Protein AF-W8CAY6-F1 (afdb_monomer)

pLDDT: mean 93.18, std 10.42, range [32.94, 98.69]

Sequence (242 aa):
MGGLEQIILPLVVNETNINLRVKAVRVLGALTHNNPKAQIKAFEKNVGSHLAQILLSSTNTEELSSALYAFGSLLRKFPLALQRILSTSGTQALIAVLEKECELKVKAKSLTLISDVIVEKKLVLSNYADSDNPLAAAQYAELNLAEWLKSNAFCETVDVLVSSKLYELLDQPDLVEYFITGLESSIEICQSVWSKNPQLRHTLLTIKNRYMYVQDEFRLEIAQQIERLIKDLYNSINHEEL

Radius of gyration: 19.05 Å; Cα contacts (8 Å, |Δi|>4): 269; chains: 1; bounding box: 61×48×50 Å

InterPro domains:
  IPR011989 Armadillo-like helical [G3DSA:1.25.10.10] (1-233)
  IPR016024 Armadillo-type fold [SSF48371] (11-121)
  IPR050693 SIL1/FES1/HPBP1 [PTHR19316] (1-233)

Mean predicted aligned error: 4.55 Å

Solvent-accessible surface area (backbone atoms only — not comparable to full-atom values): 12878 Å² total; per-residue (Å²): 138,61,58,58,72,75,49,36,46,52,30,60,73,69,51,80,54,62,73,59,23,31,51,30,31,41,49,50,13,62,54,14,43,96,26,69,72,44,21,52,53,40,52,79,65,48,42,57,62,54,38,25,48,45,36,60,69,57,80,49,57,69,44,42,46,24,32,51,48,22,48,46,25,45,32,61,98,30,44,70,51,40,44,65,37,38,75,56,60,34,44,52,16,42,47,49,42,56,73,46,92,56,56,68,69,51,29,38,53,38,43,39,48,53,26,50,52,49,49,52,41,52,55,43,60,75,40,47,93,75,44,94,48,60,68,59,41,52,44,42,70,69,48,60,55,68,57,50,39,58,78,56,46,39,53,61,52,52,44,54,47,55,40,72,34,49,70,68,37,69,78,32,62,76,55,40,47,42,49,52,52,27,47,60,61,40,36,94,74,28,35,88,58,57,52,71,37,66,56,41,53,50,37,51,50,49,52,24,58,62,24,62,78,45,102,40,70,69,43,35,50,48,21,54,50,48,53,50,48,50,46,67,42,59,63,66,66,80,75,81,78,129

Nearest PDB structures (foldseek):
  1xqr-assembly1_A  TM=6.849E-01  e=4.267E-03  Homo sapiens
  3l6y-assembly1_A  TM=4.399E-01  e=1.007E-02  Homo sapiens
  3l6y-assembly2_C  TM=4.387E-01  e=1.614E-02  Homo sapiens
  3l6x-assembly1_A  TM=4.575E-01  e=4.329E-02  Homo sapiens
  7n6g-assembly1_1E  TM=4.647E-01  e=1.265E-01  Chlamydomonas reinhardtii

Secondary structure (DSSP, 8-state):
--HIIIIIHHHHHT---HHHHHHHHHHHHHHHTT-HHHHHHHHHTTHHHHHHHHHHH---HHHHHHHHHHHHHHHTT-HHHHHHHIIIIIHHHHHHHHHSSS-HHHHHHHHHHHHHHHHHHHHHHHTGGG-S-HHHHHHHHT--HHHHHHHTTHHHHHHHHHHH-HHHHHT-HHHHHHHHHHHHHHHHHHHHHHTT-HHHHHHHHHHHHHHHTSS-HHHHHHHHHHHHHHHHHHSGGGGS--

Structure (mmCIF, N/CA/C/O backbone):
data_AF-W8CAY6-F1
#
_entry.id   AF-W8CAY6-F1
#
loop_
_atom_site.group_PDB
_atom_site.id
_atom_site.type_symbol
_atom_site.label_atom_id
_atom_site.label_alt_id
_atom_site.label_comp_id
_atom_site.label_asym_id
_atom_site.label_entity_id
_atom_site.label_seq_id
_atom_site.pdbx_PDB_ins_code
_atom_site.Cartn_x
_atom_site.Cartn_y
_atom_site.Cartn_z
_atom_site.occupancy
_atom_site.B_iso_or_equiv
_atom_site.auth_seq_id
_atom_site.auth_comp_id
_atom_site.auth_asym_id
_atom_site.auth_atom_id
_atom_site.pdbx_PDB_model_num
ATOM 1 N N . MET A 1 1 ? -29.221 -0.029 16.030 1.00 51.53 1 MET A N 1
ATOM 2 C CA . MET A 1 1 ? -29.102 -1.372 15.416 1.00 51.53 1 MET A CA 1
ATOM 3 C C . MET A 1 1 ? -27.641 -1.800 15.499 1.00 51.53 1 MET A C 1
ATOM 5 O O . MET A 1 1 ? -26.799 -1.003 15.116 1.00 51.53 1 MET A O 1
ATOM 9 N N . GLY A 1 2 ? -27.347 -2.983 16.055 1.00 75.06 2 GLY A N 1
ATOM 10 C CA . GLY A 1 2 ? -25.989 -3.462 16.386 1.00 75.06 2 GLY A CA 1
ATOM 11 C C . GLY A 1 2 ? -25.429 -4.505 15.414 1.00 75.06 2 GLY A C 1
ATOM 12 O O . GLY A 1 2 ? -24.790 -5.459 15.843 1.00 75.06 2 GLY A O 1
ATOM 13 N N . GLY A 1 3 ? -25.726 -4.385 14.115 1.00 83.06 3 GLY A N 1
ATOM 14 C CA . GLY A 1 3 ? -25.333 -5.386 13.110 1.00 83.06 3 GLY A CA 1
ATOM 15 C C . GLY A 1 3 ? -23.815 -5.529 12.942 1.00 83.06 3 GLY A C 1
ATOM 16 O O . GLY A 1 3 ? -23.331 -6.632 12.689 1.00 83.06 3 GLY A O 1
ATOM 17 N N . LEU A 1 4 ? -23.057 -4.445 13.149 1.00 84.56 4 LEU A N 1
ATOM 18 C CA . LEU A 1 4 ? -21.595 -4.497 13.180 1.00 84.56 4 LEU A CA 1
ATOM 19 C C . LEU A 1 4 ? -21.124 -5.429 14.302 1.00 84.56 4 LEU A C 1
ATOM 21 O O . LEU A 1 4 ? -20.373 -6.363 14.049 1.00 84.56 4 LEU A O 1
ATOM 25 N N . GLU A 1 5 ? -21.601 -5.213 15.526 1.00 86.12 5 GLU A N 1
ATOM 26 C CA . GLU A 1 5 ? -21.156 -5.959 16.701 1.00 86.12 5 GLU A CA 1
ATOM 27 C C . GLU A 1 5 ? -21.702 -7.382 16.770 1.00 86.12 5 GLU A C 1
ATOM 29 O O . GLU A 1 5 ? -20.998 -8.283 17.212 1.00 86.12 5 GLU A O 1
ATOM 34 N N . GLN A 1 6 ? -22.953 -7.586 16.365 1.00 88.06 6 GLN A N 1
ATOM 35 C CA . GLN A 1 6 ? -23.648 -8.860 16.546 1.00 88.06 6 GLN A CA 1
ATOM 36 C C . GLN A 1 6 ? -23.414 -9.840 15.395 1.00 88.06 6 GLN A C 1
ATOM 38 O O . GLN A 1 6 ? -23.577 -11.039 15.591 1.00 88.06 6 GLN A O 1
ATOM 43 N N . ILE A 1 7 ? -23.058 -9.346 14.203 1.00 89.38 7 ILE A N 1
ATOM 44 C CA . ILE A 1 7 ? -22.957 -10.175 12.994 1.00 89.38 7 ILE A CA 1
ATOM 45 C C . ILE A 1 7 ? -21.578 -10.032 12.357 1.00 89.38 7 ILE A C 1
ATOM 47 O O . ILE A 1 7 ? -20.865 -11.019 12.207 1.00 89.38 7 ILE A O 1
ATOM 51 N N . ILE A 1 8 ? -21.175 -8.811 11.998 1.00 92.31 8 ILE A N 1
ATOM 52 C CA . ILE A 1 8 ? -19.964 -8.611 11.192 1.00 92.31 8 ILE A CA 1
ATOM 53 C C . ILE A 1 8 ? -18.694 -8.927 11.985 1.00 92.31 8 ILE A C 1
ATOM 55 O O . ILE A 1 8 ? -17.857 -9.678 11.495 1.00 92.31 8 ILE A O 1
ATOM 59 N N . LEU A 1 9 ? -18.544 -8.408 13.208 1.00 90.75 9 LEU A N 1
ATOM 60 C CA . LEU A 1 9 ? -17.338 -8.644 14.011 1.00 90.75 9 LEU A CA 1
ATOM 61 C C . LEU A 1 9 ? -17.104 -10.131 14.318 1.00 90.75 9 LEU A C 1
ATOM 63 O O . LEU A 1 9 ? -15.999 -10.596 14.042 1.00 90.75 9 LEU A O 1
ATOM 67 N N . PRO A 1 10 ? -18.089 -10.915 14.805 1.00 93.31 10 PRO A N 1
ATOM 68 C CA . PRO A 1 10 ? -17.892 -12.349 15.002 1.00 93.31 10 PRO A CA 1
ATOM 69 C C . PRO A 1 10 ? -17.420 -13.068 13.733 1.00 93.31 10 PRO A C 1
ATOM 71 O O . PRO A 1 10 ? -16.527 -13.906 13.813 1.00 93.31 10 PRO A O 1
ATOM 74 N N . LEU A 1 11 ? -17.961 -12.698 12.566 1.00 94.06 11 LEU A N 1
ATOM 75 C CA . LEU A 1 11 ? -17.570 -13.292 11.287 1.00 94.06 11 LEU A CA 1
ATOM 76 C C . LEU A 1 11 ? -16.167 -12.874 10.828 1.00 94.06 11 LEU A C 1
ATOM 78 O O . LEU A 1 11 ? -15.480 -13.652 10.180 1.00 94.06 11 LEU A O 1
ATOM 82 N N . VAL A 1 12 ? -15.722 -11.659 11.147 1.00 92.06 12 VAL A N 1
ATOM 83 C CA . VAL A 1 12 ? -14.364 -11.198 10.816 1.00 92.06 12 VAL A CA 1
ATOM 84 C C . VAL A 1 12 ? -13.322 -11.864 11.717 1.00 92.06 12 VAL A C 1
ATOM 86 O O . VAL A 1 12 ? -12.233 -12.183 11.247 1.00 92.06 12 VAL A O 1
ATOM 89 N N . VAL A 1 13 ? -13.646 -12.075 12.996 1.00 90.50 13 VAL A N 1
ATOM 90 C CA . VAL A 1 13 ? -12.675 -12.507 14.014 1.00 90.50 13 VAL A CA 1
ATOM 91 C C . VAL A 1 13 ? -12.620 -14.026 14.182 1.00 90.50 13 VAL A C 1
ATOM 93 O O . VAL A 1 13 ? -11.532 -14.581 14.296 1.00 90.50 13 VAL A O 1
ATOM 96 N N . ASN A 1 14 ? -13.773 -14.699 14.202 1.00 89.75 14 ASN A N 1
ATOM 97 C CA . ASN A 1 14 ? -13.871 -16.092 14.656 1.00 89.75 14 ASN A CA 1
ATOM 98 C C . ASN A 1 14 ? -14.282 -17.082 13.558 1.00 89.75 14 ASN A C 1
ATOM 100 O O . ASN A 1 14 ? -14.227 -18.290 13.782 1.00 89.75 14 ASN A O 1
ATOM 104 N N . GLU A 1 15 ? -14.731 -16.609 12.392 1.00 92.12 15 GLU A N 1
ATOM 105 C CA . GLU A 1 15 ? -15.180 -17.506 11.326 1.00 92.12 15 GLU A CA 1
ATOM 106 C C . GLU A 1 15 ? -14.000 -18.268 10.718 1.00 92.12 15 GLU A C 1
ATOM 108 O O . GLU A 1 15 ? -12.974 -17.683 10.372 1.00 92.12 15 GLU A O 1
ATOM 113 N N . THR A 1 16 ? -14.164 -19.576 10.531 1.00 90.19 16 THR A N 1
ATOM 114 C CA . THR A 1 16 ? -13.155 -20.455 9.919 1.00 90.19 16 THR A CA 1
ATOM 115 C C . THR A 1 16 ? -13.390 -20.633 8.419 1.00 90.19 16 THR A C 1
ATOM 117 O O . THR A 1 16 ? -12.441 -20.841 7.663 1.00 90.19 16 THR A O 1
ATOM 120 N N . ASN A 1 17 ? -14.634 -20.473 7.959 1.00 94.62 17 ASN A N 1
ATOM 121 C CA . ASN A 1 17 ? -14.993 -20.489 6.550 1.00 94.62 17 ASN A CA 1
ATOM 122 C C . ASN A 1 17 ? -14.501 -19.215 5.843 1.00 94.62 17 ASN A C 1
ATOM 124 O O . ASN A 1 17 ? -15.103 -18.144 5.953 1.00 94.62 17 ASN A O 1
ATOM 128 N N . ILE A 1 18 ? -13.433 -19.357 5.052 1.00 94.31 18 ILE A N 1
ATOM 129 C CA . ILE A 1 18 ? -12.800 -18.255 4.310 1.00 94.31 18 ILE A CA 1
ATOM 130 C C . ILE A 1 18 ? -13.815 -17.509 3.437 1.00 94.31 18 ILE A C 1
ATOM 132 O O . ILE A 1 18 ? -13.847 -16.284 3.459 1.00 94.31 18 ILE A O 1
ATOM 136 N N . ASN A 1 19 ? -14.695 -18.210 2.717 1.00 95.56 19 ASN A N 1
ATOM 137 C CA . ASN A 1 19 ? -15.668 -17.565 1.828 1.00 95.56 19 ASN A CA 1
ATOM 138 C C . ASN A 1 19 ? -16.659 -16.680 2.595 1.00 95.56 19 ASN A C 1
ATOM 140 O O . ASN A 1 19 ? -17.057 -15.619 2.107 1.00 95.56 19 ASN A O 1
ATOM 144 N N . LEU A 1 20 ? -17.073 -17.105 3.790 1.00 95.50 20 LEU A N 1
ATOM 145 C CA . LEU A 1 20 ? -17.961 -16.312 4.633 1.00 95.50 20 LEU A CA 1
ATOM 146 C C . LEU A 1 20 ? -17.219 -15.125 5.260 1.00 95.50 20 LEU A C 1
ATOM 148 O O . LEU A 1 20 ? -17.731 -14.004 5.221 1.00 95.50 20 LEU A O 1
ATOM 152 N N . ARG A 1 21 ? -15.988 -15.341 5.740 1.00 96.38 21 ARG A N 1
ATOM 153 C CA . ARG A 1 21 ? -15.127 -14.280 6.276 1.00 96.38 21 ARG A CA 1
ATOM 154 C C . ARG A 1 21 ? -14.820 -13.213 5.222 1.00 96.38 21 ARG A C 1
ATOM 156 O O . ARG A 1 21 ? -14.992 -12.030 5.494 1.00 96.38 21 ARG A O 1
ATOM 163 N N . VAL A 1 22 ? -14.507 -13.610 3.986 1.00 97.75 22 VAL A N 1
ATOM 164 C CA . VAL A 1 22 ? -14.328 -12.712 2.828 1.00 97.75 22 VAL A CA 1
ATOM 165 C C . VAL A 1 22 ? -15.552 -11.821 2.626 1.00 97.75 22 VAL A C 1
ATOM 167 O O . VAL A 1 22 ? -15.419 -10.602 2.511 1.00 97.75 22 VAL A O 1
ATOM 170 N N . LYS A 1 23 ? -16.761 -12.397 2.617 1.00 97.25 23 LYS A N 1
ATOM 171 C CA . LYS A 1 23 ? -18.004 -11.622 2.467 1.00 97.25 23 LYS A CA 1
ATOM 172 C C . LYS A 1 23 ? -18.207 -10.654 3.633 1.00 97.25 23 LYS A C 1
ATOM 174 O O . LYS A 1 23 ? -18.531 -9.494 3.394 1.00 97.25 23 LYS A O 1
ATOM 179 N N . ALA A 1 24 ? -17.975 -11.097 4.868 1.00 97.00 24 ALA A N 1
ATOM 180 C CA . ALA A 1 24 ? -18.092 -10.249 6.052 1.00 97.00 24 ALA A CA 1
ATOM 181 C C . ALA A 1 24 ? -17.100 -9.075 6.023 1.00 97.00 24 ALA A C 1
ATOM 183 O O . ALA A 1 24 ? -17.488 -7.937 6.277 1.00 97.00 24 ALA A O 1
ATOM 184 N N . VAL A 1 25 ? -15.848 -9.325 5.633 1.00 97.75 25 VAL A N 1
ATOM 185 C CA . VAL A 1 25 ? -14.811 -8.296 5.480 1.00 97.75 25 VAL A CA 1
ATOM 186 C C . VAL A 1 25 ? -15.162 -7.313 4.355 1.00 97.75 25 VAL A C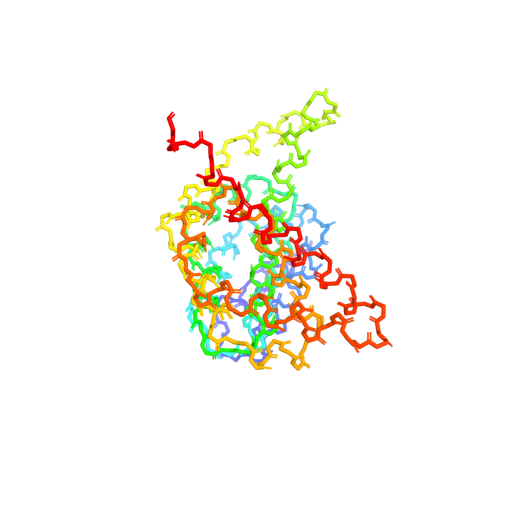 1
ATOM 188 O O . VAL A 1 25 ? -14.998 -6.107 4.529 1.00 97.75 25 VAL A O 1
ATOM 191 N N . ARG A 1 26 ? -15.718 -7.775 3.224 1.00 97.50 26 ARG A N 1
ATOM 192 C CA . ARG A 1 26 ? -16.210 -6.874 2.161 1.00 97.50 26 ARG A CA 1
ATOM 193 C C . ARG A 1 26 ? -17.338 -5.972 2.659 1.00 97.50 26 ARG A C 1
ATOM 195 O O . ARG A 1 26 ? -17.310 -4.772 2.399 1.00 97.50 26 ARG A O 1
ATOM 202 N N . VAL A 1 27 ? -18.299 -6.531 3.397 1.00 97.25 27 VAL A N 1
ATOM 203 C CA . VAL A 1 27 ? -19.386 -5.752 4.008 1.00 97.25 27 VAL A CA 1
ATOM 204 C C . VAL A 1 27 ? -18.827 -4.746 5.012 1.00 97.25 27 VAL A C 1
ATOM 206 O O . VAL A 1 27 ? -19.238 -3.592 4.991 1.00 97.25 27 VAL A O 1
ATOM 209 N N . LEU A 1 28 ? -17.853 -5.134 5.839 1.00 97.44 28 LEU A N 1
ATOM 210 C CA . LEU A 1 28 ? -17.170 -4.224 6.759 1.00 97.44 28 LEU A CA 1
ATOM 211 C C . LEU A 1 28 ? -16.526 -3.044 6.022 1.00 97.44 28 LEU A C 1
ATOM 213 O O . LEU A 1 28 ? -16.721 -1.905 6.435 1.00 97.44 28 LEU A O 1
ATOM 217 N N . GLY A 1 29 ? -15.813 -3.302 4.922 1.00 97.31 29 GLY A N 1
ATOM 218 C CA . GLY A 1 29 ? -15.225 -2.244 4.101 1.00 97.31 29 GLY A CA 1
ATOM 219 C C . GLY A 1 29 ? -16.272 -1.310 3.502 1.00 97.31 29 GLY A C 1
ATOM 220 O O . GLY A 1 29 ? -16.134 -0.097 3.604 1.00 97.31 29 GLY A O 1
ATOM 221 N N . ALA A 1 30 ? -17.367 -1.854 2.967 1.00 96.81 30 ALA A N 1
ATOM 222 C CA . ALA A 1 30 ? -18.463 -1.045 2.437 1.00 96.81 30 ALA A CA 1
ATOM 223 C C . ALA A 1 30 ? -19.147 -0.200 3.526 1.00 96.81 30 ALA A C 1
ATOM 225 O O . ALA A 1 30 ? -19.527 0.940 3.276 1.00 96.81 30 ALA A O 1
ATOM 226 N N . LEU A 1 31 ? -19.281 -0.740 4.742 1.00 95.50 31 LEU A N 1
ATOM 227 C CA . LEU A 1 31 ? -19.856 -0.029 5.882 1.00 95.50 31 LEU A CA 1
ATOM 228 C C . LEU A 1 31 ? -18.990 1.152 6.327 1.00 95.50 31 LEU A C 1
ATOM 230 O O . LEU A 1 31 ? -19.550 2.181 6.700 1.00 95.50 31 LEU A O 1
ATOM 234 N N . THR A 1 32 ? -17.660 1.005 6.324 1.00 96.44 32 THR A N 1
ATOM 235 C CA . THR A 1 32 ? -16.719 2.052 6.760 1.00 96.44 32 THR A CA 1
ATOM 236 C C . THR A 1 32 ? -16.368 3.044 5.652 1.00 96.44 32 THR A C 1
ATOM 238 O O . THR A 1 32 ? -15.975 4.171 5.946 1.00 96.44 32 THR A O 1
ATOM 241 N N . HIS A 1 33 ? -16.550 2.678 4.384 1.00 95.75 33 HIS A N 1
ATOM 242 C CA . HIS A 1 33 ? -16.205 3.528 3.251 1.00 95.75 33 HIS A CA 1
ATOM 243 C C . HIS A 1 33 ? -16.990 4.849 3.254 1.00 95.75 33 HIS A C 1
ATOM 245 O O . HIS A 1 33 ? -18.216 4.859 3.164 1.00 95.75 33 HIS A O 1
ATOM 251 N N . ASN A 1 34 ? -16.273 5.976 3.345 1.00 91.06 34 ASN A N 1
ATOM 252 C CA . ASN A 1 34 ? -16.846 7.328 3.429 1.00 91.06 34 ASN A CA 1
ATOM 253 C C . ASN A 1 34 ? -17.924 7.482 4.524 1.00 91.06 34 ASN A C 1
ATOM 255 O O . ASN A 1 34 ? -18.831 8.305 4.401 1.00 91.06 34 ASN A O 1
ATOM 259 N N . ASN A 1 35 ? -17.824 6.705 5.609 1.00 94.81 35 ASN A N 1
ATOM 260 C CA . ASN A 1 35 ? -18.777 6.725 6.713 1.00 94.81 35 ASN A CA 1
ATOM 261 C C . ASN A 1 35 ? -18.054 6.881 8.062 1.00 94.81 35 ASN A C 1
ATOM 263 O O . ASN A 1 35 ? -17.781 5.882 8.737 1.00 94.81 35 ASN A O 1
ATOM 267 N N . PRO A 1 36 ? -17.800 8.129 8.508 1.00 94.38 36 PRO A N 1
ATOM 268 C CA . PRO A 1 36 ? -17.060 8.400 9.742 1.00 94.38 36 PRO A CA 1
ATOM 269 C C . PRO A 1 36 ? -17.653 7.732 10.985 1.00 94.38 36 PRO A C 1
ATOM 271 O O . PRO A 1 36 ? -16.917 7.254 11.844 1.00 94.38 36 PRO A O 1
ATOM 274 N N . LYS A 1 37 ? -18.986 7.622 11.082 1.00 94.62 37 LYS A N 1
ATOM 275 C CA . LYS A 1 37 ? -19.640 6.970 12.231 1.00 94.62 37 LYS A CA 1
ATOM 276 C C . LYS A 1 37 ? -19.308 5.479 12.292 1.00 94.62 37 LYS A C 1
ATOM 278 O O . LYS A 1 37 ? -19.022 4.958 13.369 1.00 94.62 37 LYS A O 1
ATOM 283 N N . ALA A 1 38 ? -19.333 4.798 11.148 1.00 94.94 38 ALA A N 1
ATOM 284 C CA . ALA A 1 38 ? -18.967 3.388 11.068 1.00 94.94 38 ALA A CA 1
ATOM 285 C C . ALA A 1 38 ? -17.456 3.176 11.242 1.00 94.94 38 ALA A C 1
ATOM 287 O O . ALA A 1 38 ? -17.069 2.233 11.930 1.00 94.94 38 ALA A O 1
ATOM 288 N N . GLN A 1 39 ? -16.613 4.060 10.692 1.00 96.62 39 GLN A N 1
ATOM 289 C CA . GLN A 1 39 ? -15.160 4.031 10.904 1.00 96.62 39 GLN A CA 1
ATOM 290 C C . GLN A 1 39 ? -14.815 4.137 12.392 1.00 96.62 39 GLN A C 1
ATOM 292 O O . GLN A 1 39 ? -14.102 3.281 12.910 1.00 96.62 39 GLN A O 1
ATOM 297 N N . ILE A 1 40 ? -15.372 5.131 13.098 1.00 96.31 40 ILE A N 1
ATOM 298 C CA . ILE A 1 40 ? -15.172 5.311 14.545 1.00 96.31 40 ILE A CA 1
ATOM 299 C C . ILE A 1 40 ? -15.602 4.049 15.291 1.00 96.31 40 ILE A C 1
ATOM 301 O O . ILE A 1 40 ? -14.852 3.541 16.122 1.00 96.31 40 ILE A O 1
ATOM 305 N N . LYS A 1 41 ? -16.767 3.481 14.956 1.00 95.50 41 LYS A N 1
ATOM 306 C CA . LYS A 1 41 ? -17.256 2.288 15.649 1.00 95.50 41 LYS A CA 1
ATOM 307 C C . LYS A 1 41 ? -16.386 1.056 15.411 1.00 95.50 41 LYS A C 1
ATOM 309 O O . LYS A 1 41 ? -16.104 0.316 16.348 1.00 95.50 41 LYS A O 1
ATOM 314 N N . ALA A 1 42 ? -15.946 0.834 14.176 1.00 96.06 42 ALA A N 1
ATOM 315 C CA . ALA A 1 42 ? -15.028 -0.248 13.837 1.00 96.06 42 ALA A CA 1
ATOM 316 C C . ALA A 1 42 ? -13.666 -0.065 14.531 1.00 96.06 42 ALA A C 1
ATOM 318 O O . ALA A 1 42 ? -13.102 -1.021 15.067 1.00 96.06 42 ALA A O 1
ATOM 319 N N . PHE A 1 43 ? -13.170 1.171 14.586 1.00 96.69 43 PHE A N 1
ATOM 320 C CA . PHE A 1 43 ? -11.942 1.529 15.286 1.00 96.69 43 PHE A CA 1
ATOM 321 C C . PHE A 1 43 ? -12.026 1.249 16.795 1.00 96.69 43 PHE A C 1
ATOM 323 O O . PHE A 1 43 ? -11.167 0.551 17.326 1.00 96.69 43 PHE A O 1
ATOM 330 N N . GLU A 1 44 ? -13.097 1.683 17.470 1.00 95.69 44 GLU A N 1
ATOM 331 C CA . GLU A 1 44 ? -13.359 1.397 18.895 1.00 95.69 44 GLU A CA 1
ATOM 332 C C . GLU A 1 44 ? -13.408 -0.105 19.216 1.00 95.69 44 GLU A C 1
ATOM 334 O O . GLU A 1 44 ? -13.206 -0.516 20.358 1.00 95.69 44 GLU A O 1
ATOM 339 N N . LYS A 1 45 ? -13.711 -0.934 18.214 1.00 95.06 45 LYS A N 1
ATOM 340 C CA . LYS A 1 45 ? -13.800 -2.392 18.329 1.00 95.06 45 LYS A CA 1
ATOM 341 C C . LYS A 1 45 ? -12.527 -3.113 17.884 1.00 95.06 45 LYS A C 1
ATOM 343 O O . LYS A 1 45 ? -12.555 -4.327 17.707 1.00 95.06 45 LYS A O 1
ATOM 348 N N . ASN A 1 46 ? -11.416 -2.393 17.721 1.00 94.56 46 ASN A N 1
ATOM 349 C CA . ASN A 1 46 ? -10.120 -2.933 17.304 1.00 94.56 46 ASN A CA 1
ATOM 350 C C . ASN A 1 46 ? -10.164 -3.685 15.962 1.00 94.56 46 ASN A C 1
ATOM 352 O O . ASN A 1 46 ? -9.378 -4.603 15.733 1.00 94.56 46 ASN A O 1
ATOM 356 N N . VAL A 1 47 ? -11.061 -3.309 15.044 1.00 95.94 47 VAL A N 1
ATOM 357 C CA . VAL A 1 47 ? -11.141 -3.936 13.710 1.00 95.94 47 VAL A CA 1
ATOM 358 C C . VAL A 1 47 ? -9.815 -3.834 12.959 1.00 95.94 47 VAL A C 1
ATOM 360 O O . VAL A 1 47 ? -9.424 -4.789 12.293 1.00 95.94 47 VAL A O 1
ATOM 363 N N . GLY A 1 48 ? -9.099 -2.714 13.107 1.00 96.81 48 GLY A N 1
ATOM 364 C CA . GLY A 1 48 ? -7.795 -2.503 12.475 1.00 96.81 48 GLY A CA 1
ATOM 365 C C . GLY A 1 48 ? -6.803 -3.628 12.772 1.00 96.81 48 GLY A C 1
ATOM 366 O O . GLY A 1 48 ? -6.230 -4.190 11.846 1.00 96.81 48 GLY A O 1
ATOM 367 N N . SER A 1 49 ? -6.664 -4.030 14.038 1.00 96.44 49 SER A N 1
ATOM 368 C CA . SER A 1 49 ? -5.751 -5.111 14.433 1.00 96.44 49 SER A CA 1
ATOM 369 C C . SER A 1 49 ? -6.145 -6.463 13.830 1.00 96.44 49 SER A C 1
ATOM 371 O O . SER A 1 49 ? -5.278 -7.221 13.405 1.00 96.44 49 SER A O 1
ATOM 373 N N . HIS A 1 50 ? -7.445 -6.758 13.738 1.00 96.38 50 HIS A N 1
ATOM 374 C CA . HIS A 1 50 ? -7.930 -8.002 13.132 1.00 96.38 50 HIS A CA 1
ATOM 375 C C . HIS A 1 50 ? -7.682 -8.033 11.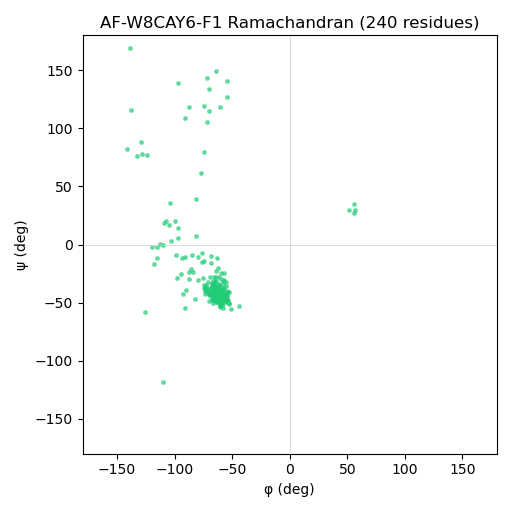621 1.00 96.38 50 HIS A C 1
ATOM 377 O O . HIS A 1 50 ? -7.226 -9.041 11.090 1.00 96.38 50 HIS A O 1
ATOM 383 N N . LEU A 1 51 ? -7.923 -6.918 10.929 1.00 98.06 51 LEU A N 1
ATOM 384 C CA . LEU A 1 51 ? -7.609 -6.794 9.507 1.00 98.06 51 LEU A CA 1
ATOM 385 C C . LEU A 1 51 ? -6.099 -6.911 9.259 1.00 98.06 51 LEU A C 1
ATOM 387 O O . LEU A 1 51 ? -5.701 -7.644 8.360 1.00 98.06 51 LEU A O 1
ATOM 391 N N . ALA A 1 52 ? -5.262 -6.273 10.083 1.00 98.19 52 ALA A N 1
ATOM 392 C CA . ALA A 1 52 ? -3.809 -6.424 10.014 1.00 98.19 52 ALA A CA 1
ATOM 393 C C . ALA A 1 52 ? -3.384 -7.891 10.204 1.00 98.19 52 ALA A C 1
ATOM 395 O O . ALA A 1 52 ? -2.558 -8.394 9.449 1.00 98.19 52 ALA A O 1
ATOM 396 N N . GLN A 1 53 ? -4.005 -8.617 11.139 1.00 97.38 53 GLN A N 1
ATOM 397 C CA . GLN A 1 53 ? -3.745 -10.043 11.337 1.00 97.38 53 GLN A CA 1
ATOM 398 C C . GLN A 1 53 ? -4.149 -10.892 10.122 1.00 97.38 53 GLN A C 1
ATOM 400 O O . GLN A 1 53 ? -3.424 -11.820 9.759 1.00 97.38 53 GLN A O 1
ATOM 405 N N . ILE A 1 54 ? -5.269 -10.578 9.462 1.00 97.25 54 ILE A N 1
ATOM 406 C CA . ILE A 1 54 ? -5.671 -11.251 8.217 1.00 97.25 54 ILE A CA 1
ATOM 407 C C . ILE A 1 54 ? -4.635 -10.984 7.122 1.00 97.25 54 ILE A C 1
ATOM 409 O O . ILE A 1 54 ? -4.186 -11.927 6.473 1.00 97.25 54 ILE A O 1
ATOM 413 N N . LEU A 1 55 ? -4.212 -9.727 6.951 1.00 98.38 55 LEU A N 1
ATOM 414 C CA . LEU A 1 55 ? -3.186 -9.354 5.977 1.00 98.38 55 LEU A CA 1
ATOM 415 C C . LEU A 1 55 ? -1.860 -10.071 6.247 1.00 98.38 55 LEU A C 1
ATOM 417 O O . LEU A 1 55 ? -1.240 -10.546 5.307 1.00 98.38 55 LEU A O 1
ATOM 421 N N . LEU A 1 56 ? -1.455 -10.228 7.509 1.00 97.88 56 LEU A N 1
ATOM 422 C CA . LEU A 1 56 ? -0.228 -10.938 7.879 1.00 97.88 56 LEU A CA 1
ATOM 423 C C . LEU A 1 56 ? -0.327 -12.453 7.657 1.00 97.88 56 LEU A C 1
ATOM 425 O O . LEU A 1 56 ? 0.612 -13.064 7.149 1.00 97.88 56 LEU A O 1
ATOM 429 N N . SER A 1 57 ? -1.454 -13.076 8.004 1.00 96.38 57 SER A N 1
ATOM 430 C CA . SER A 1 57 ? -1.564 -14.543 8.071 1.00 96.38 57 SER A CA 1
ATOM 431 C C . SER A 1 57 ? -2.178 -15.207 6.836 1.00 96.38 57 SER A C 1
ATOM 433 O O . SER A 1 57 ? -1.830 -16.347 6.532 1.00 96.38 57 SER A O 1
ATOM 435 N N . SER A 1 58 ? -3.055 -14.523 6.097 1.00 96.12 58 SER A N 1
ATOM 436 C CA . SER 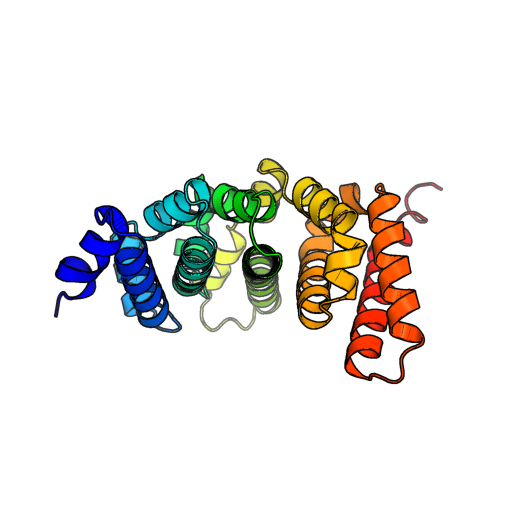A 1 58 ? -3.749 -15.130 4.959 1.00 96.12 58 SER A CA 1
ATOM 437 C C . SER A 1 58 ? -2.813 -15.347 3.769 1.00 96.12 58 SER A C 1
ATOM 439 O O . SER A 1 58 ? -1.933 -14.532 3.475 1.00 96.12 58 SER A O 1
ATOM 441 N N . THR A 1 59 ? -3.028 -16.457 3.070 1.00 95.12 59 THR A N 1
ATOM 442 C CA . THR A 1 59 ? -2.450 -16.778 1.756 1.00 95.12 59 THR A CA 1
ATOM 443 C C . THR A 1 59 ? -3.510 -16.747 0.651 1.00 95.12 59 THR A C 1
ATOM 445 O O . THR A 1 59 ? -3.199 -16.977 -0.513 1.00 95.12 59 THR A O 1
ATOM 448 N N . ASN A 1 60 ? -4.773 -16.464 0.989 1.00 96.31 60 ASN A N 1
ATOM 449 C CA . ASN A 1 60 ? -5.868 -16.430 0.031 1.00 96.31 60 ASN A CA 1
ATOM 450 C C . ASN A 1 60 ? -5.981 -15.035 -0.608 1.00 96.31 60 ASN A C 1
ATOM 452 O O . ASN A 1 60 ? -6.259 -14.047 0.072 1.00 96.31 60 ASN A O 1
ATOM 456 N N . THR A 1 61 ? -5.814 -14.956 -1.929 1.00 96.19 61 THR A N 1
ATOM 457 C CA . THR A 1 61 ? -5.839 -13.693 -2.686 1.00 96.19 61 THR A CA 1
ATOM 458 C C . THR A 1 61 ? -7.132 -12.893 -2.494 1.00 96.19 61 THR A C 1
ATOM 460 O O . THR A 1 61 ? -7.087 -11.673 -2.317 1.00 96.19 61 THR A O 1
ATOM 463 N N . GLU A 1 62 ? -8.297 -13.548 -2.497 1.00 97.00 62 GLU A N 1
ATOM 464 C CA . GLU A 1 62 ? -9.580 -12.855 -2.326 1.00 97.00 62 GLU A CA 1
ATOM 465 C C . GLU A 1 62 ? -9.737 -12.261 -0.928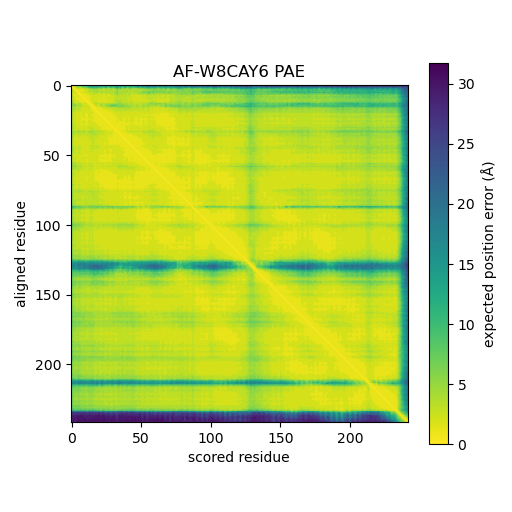 1.00 97.00 62 GLU A C 1
ATOM 467 O O . GLU A 1 62 ? -10.293 -11.167 -0.768 1.00 97.00 62 GLU A O 1
ATOM 472 N N . GLU A 1 63 ? -9.250 -12.976 0.079 1.00 97.56 63 GLU A N 1
ATOM 473 C CA . GLU A 1 63 ? -9.238 -12.526 1.459 1.00 97.56 63 GLU A CA 1
ATOM 474 C C . GLU A 1 63 ? -8.299 -11.342 1.656 1.00 97.56 63 GLU A C 1
ATOM 476 O O . GLU A 1 63 ? -8.740 -10.322 2.186 1.00 97.56 63 GLU A O 1
ATOM 481 N N . LEU A 1 64 ? -7.065 -11.420 1.150 1.00 98.50 64 LEU A N 1
ATOM 482 C CA . LEU A 1 64 ? -6.117 -10.304 1.168 1.00 98.50 64 LEU A CA 1
ATOM 483 C C . LEU A 1 64 ? -6.707 -9.070 0.480 1.00 98.50 64 LEU A C 1
ATOM 485 O O . LEU A 1 64 ? -6.731 -7.983 1.053 1.00 98.50 64 LEU A O 1
ATOM 489 N N . SER A 1 65 ? -7.270 -9.241 -0.719 1.00 98.25 65 SER A N 1
ATOM 490 C CA . SER A 1 65 ? -7.912 -8.152 -1.459 1.00 98.25 65 SER A CA 1
ATOM 491 C C . SER A 1 65 ? -9.074 -7.521 -0.681 1.00 98.25 65 SER A C 1
ATOM 493 O O . SER A 1 65 ? -9.266 -6.305 -0.732 1.00 98.25 65 SER A O 1
ATOM 495 N N . SER A 1 66 ? -9.882 -8.332 0.003 1.00 98.38 66 SER A N 1
ATOM 496 C CA . SER A 1 66 ? -11.034 -7.843 0.770 1.00 98.38 66 SER A CA 1
ATOM 497 C C . SER A 1 66 ? -10.589 -7.145 2.054 1.00 98.38 66 SER A C 1
ATOM 499 O O . SER A 1 66 ? -11.126 -6.091 2.393 1.00 98.38 66 SER A O 1
ATOM 501 N N . ALA A 1 67 ? -9.577 -7.690 2.730 1.00 98.44 67 ALA A N 1
ATOM 502 C CA . ALA A 1 67 ? -8.981 -7.101 3.918 1.00 98.44 67 ALA A CA 1
ATOM 503 C C . ALA A 1 67 ? -8.323 -5.755 3.603 1.00 98.44 67 ALA A C 1
ATOM 505 O O . ALA A 1 67 ? -8.598 -4.797 4.314 1.00 98.44 67 ALA A O 1
ATOM 506 N N . LEU A 1 68 ? -7.563 -5.635 2.507 1.00 98.62 68 LEU A N 1
ATOM 507 C CA . LEU A 1 68 ? -6.992 -4.357 2.058 1.00 98.62 68 LEU A CA 1
ATOM 508 C C . LEU A 1 68 ? -8.077 -3.309 1.793 1.00 98.62 68 LEU A C 1
ATOM 510 O O . LEU A 1 68 ? -7.947 -2.165 2.223 1.00 98.62 68 LEU A O 1
ATOM 514 N N . TYR A 1 69 ? -9.174 -3.698 1.134 1.00 98.62 69 TYR A N 1
ATOM 515 C CA . TYR A 1 69 ? -10.303 -2.796 0.899 1.00 98.62 69 TYR A CA 1
ATOM 516 C C . TYR A 1 69 ? -10.927 -2.297 2.211 1.00 98.62 69 TYR A C 1
ATOM 518 O O . TYR A 1 69 ? -11.167 -1.096 2.368 1.00 98.62 69 TYR A O 1
ATOM 526 N N . ALA A 1 70 ? -11.166 -3.198 3.167 1.00 98.38 70 ALA A N 1
ATOM 527 C CA . ALA A 1 70 ? -11.711 -2.833 4.470 1.00 98.38 70 ALA A CA 1
ATOM 528 C C . ALA A 1 70 ? -10.733 -1.989 5.299 1.00 98.38 70 ALA A C 1
ATOM 530 O O . ALA A 1 70 ? -11.153 -1.046 5.968 1.00 98.38 70 ALA A O 1
ATOM 531 N N . PHE A 1 71 ? -9.437 -2.294 5.217 1.00 98.38 71 PHE A N 1
ATOM 532 C CA . PHE A 1 71 ? -8.374 -1.583 5.918 1.00 98.38 71 PHE A CA 1
ATOM 533 C C . PHE A 1 71 ? -8.242 -0.153 5.395 1.00 98.38 71 PHE A C 1
ATOM 535 O O . PHE A 1 71 ? -8.334 0.791 6.173 1.00 98.38 71 PHE A O 1
ATOM 542 N N . GLY A 1 72 ? -8.157 0.029 4.075 1.00 98.00 72 GLY A N 1
ATOM 543 C CA . GLY A 1 72 ? -8.131 1.356 3.455 1.00 98.00 72 GLY A CA 1
ATOM 544 C C . GLY A 1 72 ? -9.400 2.156 3.740 1.00 98.00 72 GLY A C 1
ATOM 545 O O . GLY A 1 72 ? -9.326 3.327 4.102 1.00 98.00 72 GLY A O 1
ATOM 546 N N . SER A 1 73 ? -10.570 1.514 3.677 1.00 98.12 73 SER A N 1
ATOM 547 C CA . SER A 1 73 ? -11.846 2.169 3.999 1.00 98.12 73 SER A CA 1
ATOM 548 C C . SER A 1 73 ? -11.937 2.596 5.467 1.00 98.12 73 SER A C 1
ATOM 550 O O . SER A 1 73 ? -12.514 3.638 5.759 1.00 98.12 73 SER A O 1
ATOM 552 N N . LEU A 1 74 ? -11.343 1.839 6.396 1.00 97.75 74 LEU A N 1
ATOM 553 C CA 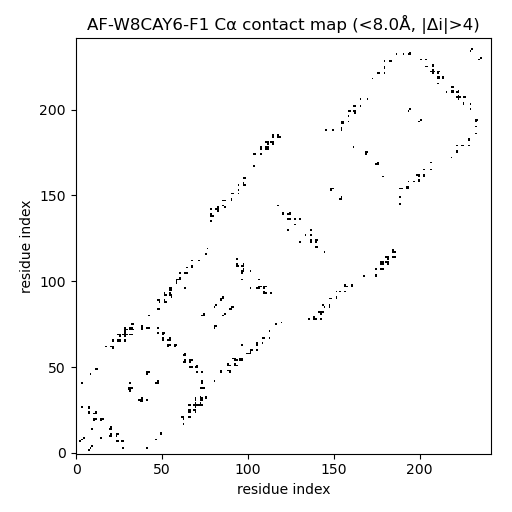. LEU A 1 74 ? -11.263 2.215 7.809 1.00 97.75 74 LEU A CA 1
ATOM 554 C C . LEU A 1 74 ? -10.326 3.410 8.048 1.00 97.75 74 LEU A C 1
ATOM 556 O O . LEU A 1 74 ? -10.621 4.242 8.902 1.00 97.75 74 LEU A O 1
ATOM 560 N N . LEU A 1 75 ? -9.211 3.480 7.318 1.00 96.94 75 LEU A N 1
ATOM 561 C CA . LEU A 1 75 ? -8.140 4.453 7.549 1.00 96.94 75 LEU A CA 1
ATOM 562 C C . LEU A 1 75 ? -8.333 5.795 6.829 1.00 96.94 75 LEU A C 1
ATOM 564 O O . LEU A 1 75 ? -7.863 6.820 7.321 1.00 96.94 75 LEU A O 1
ATOM 568 N N . ARG A 1 76 ? -9.013 5.797 5.677 1.00 95.12 76 ARG A N 1
ATOM 569 C CA . ARG A 1 76 ? -9.162 6.970 4.803 1.00 95.12 76 ARG A CA 1
ATOM 570 C C . ARG A 1 76 ? -9.728 8.176 5.552 1.00 95.12 76 ARG A C 1
ATOM 572 O O . ARG A 1 76 ? -10.810 8.078 6.140 1.00 95.12 76 ARG A O 1
ATOM 579 N N . LYS A 1 77 ? -9.034 9.318 5.467 1.00 93.25 77 LYS A N 1
ATOM 580 C CA . LYS A 1 77 ? -9.396 10.583 6.123 1.00 93.25 77 LYS A CA 1
ATOM 581 C C . LYS A 1 77 ? -9.571 10.472 7.642 1.00 93.25 77 LYS A C 1
ATOM 583 O O . LYS A 1 77 ? -10.316 11.257 8.232 1.00 93.25 77 LYS A O 1
ATOM 588 N N . PHE A 1 78 ? -8.901 9.515 8.286 1.00 95.00 78 PHE A N 1
ATOM 589 C CA . PHE A 1 78 ? -9.032 9.263 9.719 1.00 95.00 78 PHE A CA 1
ATOM 590 C C . PHE A 1 78 ? -7.656 9.224 10.411 1.00 95.00 78 PHE A C 1
ATOM 592 O O . PHE A 1 78 ? -7.157 8.151 10.761 1.00 95.00 78 PHE A O 1
ATOM 599 N N . PRO A 1 79 ? -7.036 10.393 10.669 1.00 94.75 79 PRO A N 1
ATOM 600 C CA . PRO A 1 79 ? -5.648 10.476 11.130 1.00 94.75 79 PRO A CA 1
ATOM 601 C C . PRO A 1 79 ? -5.402 9.794 12.482 1.00 94.75 79 PRO A C 1
ATOM 603 O O . PRO A 1 79 ? -4.374 9.146 12.658 1.00 94.75 79 PRO A O 1
ATOM 606 N N . LEU A 1 80 ? -6.364 9.827 13.412 1.00 94.69 80 LEU A N 1
ATOM 607 C CA . LEU A 1 80 ? -6.256 9.077 14.670 1.00 94.69 80 LEU A CA 1
ATOM 608 C C . LEU A 1 80 ? -6.183 7.555 14.441 1.00 94.69 80 LEU A C 1
ATOM 610 O O . LEU A 1 80 ? -5.423 6.859 15.119 1.00 94.69 80 LEU A O 1
ATOM 614 N N . ALA A 1 81 ? -6.965 7.028 13.494 1.00 96.25 81 ALA A N 1
ATOM 615 C CA . ALA A 1 81 ? -6.928 5.611 13.148 1.00 96.25 81 ALA A CA 1
ATOM 616 C C . ALA A 1 81 ? -5.621 5.252 12.434 1.00 96.25 81 ALA A C 1
ATOM 618 O O . ALA A 1 81 ? -4.998 4.258 12.806 1.00 96.25 81 ALA A O 1
ATOM 619 N N . LEU A 1 82 ? -5.166 6.093 11.495 1.00 96.38 82 LEU A N 1
ATOM 620 C CA . LEU A 1 82 ? -3.847 5.975 10.863 1.00 96.38 82 LEU A CA 1
ATOM 621 C C . LEU A 1 82 ? -2.745 5.887 11.918 1.00 96.38 82 LEU A C 1
ATOM 623 O O . LEU A 1 82 ? -1.974 4.932 11.910 1.00 96.38 82 LEU A O 1
ATOM 627 N N . GLN A 1 83 ? -2.722 6.812 12.879 1.00 95.62 83 GLN A N 1
ATOM 628 C CA . GLN A 1 83 ? -1.706 6.840 13.926 1.00 95.62 83 GLN A CA 1
ATOM 629 C C . GLN A 1 83 ? -1.708 5.553 14.754 1.00 95.62 83 GLN A C 1
ATOM 631 O O . GLN A 1 83 ? -0.665 4.923 14.901 1.00 95.62 83 GLN A O 1
ATOM 636 N N . ARG A 1 84 ? -2.858 5.123 15.287 1.00 95.88 84 ARG A N 1
ATOM 637 C CA . ARG A 1 84 ? -2.902 3.962 16.198 1.00 95.88 84 ARG A CA 1
ATOM 638 C C . ARG A 1 84 ? -2.729 2.619 15.496 1.00 95.88 84 ARG A C 1
ATOM 640 O O . ARG A 1 84 ? -2.153 1.702 16.073 1.00 95.88 84 ARG A O 1
ATOM 647 N N . ILE A 1 85 ? -3.242 2.483 14.277 1.00 97.06 85 ILE A N 1
ATOM 648 C CA . ILE A 1 85 ? -3.188 1.215 13.547 1.00 9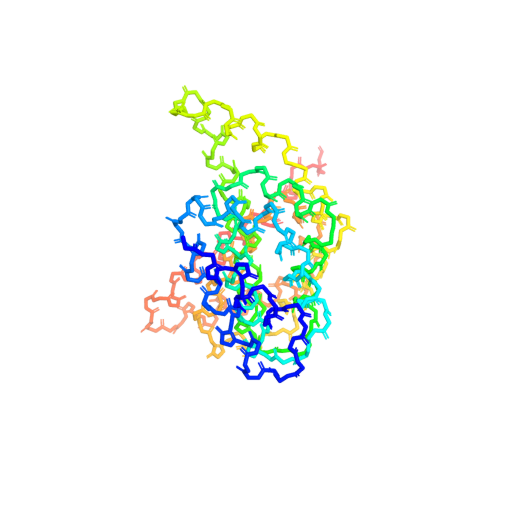7.06 85 ILE A CA 1
ATOM 649 C C . ILE A 1 85 ? -1.827 1.060 12.862 1.00 97.06 85 ILE A C 1
ATOM 651 O O . ILE A 1 85 ? -1.209 0.004 12.984 1.00 97.06 85 ILE A O 1
ATOM 655 N N . LEU A 1 86 ? -1.326 2.094 12.176 1.00 96.56 86 LEU A N 1
ATOM 656 C CA . LEU A 1 86 ? -0.072 1.986 11.423 1.00 96.56 86 LEU A CA 1
ATOM 657 C C . LEU A 1 86 ? 1.173 1.988 12.319 1.00 96.56 86 LEU A C 1
ATOM 659 O O . LEU A 1 86 ? 2.143 1.322 11.969 1.00 96.56 86 LEU A O 1
ATOM 663 N N . SER A 1 87 ? 1.140 2.637 13.489 1.00 92.88 87 SER A N 1
ATOM 664 C CA . SER A 1 87 ? 2.264 2.614 14.450 1.00 92.88 87 SER A CA 1
ATOM 665 C C . SER A 1 87 ? 2.518 1.260 15.118 1.00 92.88 87 SER A C 1
ATOM 667 O O . SER A 1 87 ? 3.524 1.103 15.805 1.00 92.88 87 SER A O 1
ATOM 669 N N . THR A 1 88 ? 1.610 0.294 14.954 1.00 88.56 88 THR A N 1
ATOM 670 C CA . THR A 1 88 ? 1.740 -1.054 15.521 1.00 88.56 88 THR A CA 1
ATOM 671 C C . THR A 1 88 ? 1.994 -2.075 14.408 1.00 88.56 88 THR A C 1
ATOM 673 O O . THR A 1 88 ? 2.989 -1.974 13.698 1.00 88.56 88 THR A O 1
ATOM 676 N N . SER A 1 89 ? 1.107 -3.051 14.211 1.00 92.88 89 SER A N 1
ATOM 677 C CA . SER A 1 89 ? 1.246 -4.070 13.166 1.00 92.88 89 SER A CA 1
ATOM 678 C C . SER A 1 89 ? 0.714 -3.624 11.804 1.00 92.88 89 SER A C 1
ATOM 680 O O . SER A 1 89 ? 0.919 -4.326 10.819 1.00 92.88 89 SER A O 1
ATOM 682 N N . GLY A 1 90 ? 0.031 -2.476 11.707 1.00 97.44 90 GLY A N 1
ATOM 683 C CA . GLY A 1 90 ? -0.613 -2.040 10.467 1.00 97.44 90 GLY A CA 1
ATOM 684 C C . GLY A 1 90 ? 0.367 -1.752 9.330 1.00 97.44 90 GLY A C 1
ATOM 685 O O . GLY A 1 90 ? 0.129 -2.189 8.207 1.00 97.44 90 GLY A O 1
ATOM 686 N N . THR A 1 91 ? 1.485 -1.075 9.613 1.00 97.88 91 THR A N 1
ATOM 687 C CA . THR A 1 91 ? 2.515 -0.813 8.591 1.00 97.88 91 THR A CA 1
ATOM 688 C C . THR A 1 91 ? 3.170 -2.112 8.129 1.00 97.88 91 THR A C 1
ATOM 690 O O . THR A 1 91 ? 3.230 -2.376 6.928 1.00 97.88 91 THR A O 1
ATOM 693 N N . GLN A 1 92 ? 3.566 -2.968 9.078 1.00 98.00 92 GLN A N 1
ATOM 694 C CA . GLN A 1 92 ? 4.117 -4.292 8.789 1.00 98.00 92 GLN A CA 1
ATOM 695 C C . GLN A 1 92 ? 3.154 -5.129 7.935 1.00 98.00 92 GLN A C 1
ATOM 697 O O . GLN A 1 92 ? 3.570 -5.769 6.977 1.00 98.00 92 GLN A O 1
ATOM 702 N N . ALA A 1 93 ? 1.858 -5.106 8.253 1.00 98.44 93 ALA A N 1
ATOM 703 C CA . ALA A 1 93 ? 0.838 -5.864 7.541 1.00 98.44 93 ALA A CA 1
ATOM 704 C C . ALA A 1 93 ? 0.702 -5.444 6.072 1.00 98.44 93 ALA A C 1
ATOM 706 O O . ALA A 1 93 ? 0.571 -6.307 5.208 1.00 98.44 93 ALA A O 1
ATOM 707 N N . LEU A 1 94 ? 0.755 -4.142 5.776 1.00 98.56 94 LEU A N 1
ATOM 708 C CA . LEU A 1 94 ? 0.710 -3.645 4.398 1.00 98.56 94 LEU A CA 1
ATOM 709 C C . LEU A 1 94 ? 1.951 -4.071 3.605 1.00 98.56 94 LEU A C 1
ATOM 711 O O . LEU A 1 94 ? 1.832 -4.534 2.469 1.00 98.56 94 LEU A O 1
ATOM 715 N N . ILE A 1 95 ? 3.130 -3.961 4.214 1.00 98.38 95 ILE A N 1
ATOM 716 C CA . ILE A 1 95 ? 4.397 -4.308 3.561 1.00 98.38 95 ILE A CA 1
ATOM 717 C C . ILE A 1 95 ? 4.493 -5.819 3.337 1.00 98.38 95 ILE A C 1
ATOM 719 O O . ILE A 1 95 ? 4.808 -6.245 2.231 1.00 98.38 95 ILE A O 1
ATOM 723 N N . ALA A 1 96 ? 4.078 -6.635 4.309 1.00 98.25 96 ALA A N 1
ATOM 724 C CA . ALA A 1 96 ? 4.061 -8.091 4.181 1.00 98.25 96 ALA A CA 1
ATOM 725 C C . ALA A 1 96 ? 3.220 -8.578 2.985 1.00 98.25 96 ALA A C 1
ATOM 727 O O . ALA A 1 96 ? 3.519 -9.610 2.388 1.00 98.25 96 ALA A O 1
ATOM 728 N N . VAL A 1 97 ? 2.168 -7.848 2.590 1.00 98.62 97 VAL A N 1
ATOM 729 C CA . VAL A 1 97 ? 1.389 -8.191 1.387 1.00 98.62 97 VAL A CA 1
ATOM 730 C C . VAL A 1 97 ? 2.205 -8.027 0.105 1.00 98.62 97 VAL A C 1
ATOM 732 O O . VAL A 1 97 ? 2.031 -8.814 -0.825 1.00 98.62 97 VAL A O 1
ATOM 735 N N . LEU A 1 98 ? 3.111 -7.049 0.048 1.00 98.44 98 LEU A N 1
ATOM 736 C CA . LEU A 1 98 ? 3.994 -6.836 -1.102 1.00 98.44 98 LEU A CA 1
ATOM 737 C C . LEU A 1 98 ? 4.956 -8.020 -1.296 1.00 98.44 98 LEU A C 1
ATOM 739 O O . LEU A 1 98 ? 5.283 -8.374 -2.431 1.00 98.44 98 LEU A O 1
ATOM 743 N N . GLU A 1 99 ? 5.342 -8.680 -0.206 1.00 97.31 99 GLU A N 1
ATOM 744 C CA . GLU A 1 99 ? 6.253 -9.830 -0.204 1.00 97.31 99 GLU A CA 1
ATOM 745 C C . GLU A 1 99 ? 5.552 -11.164 -0.492 1.00 97.31 99 GLU A C 1
ATOM 747 O O . GLU A 1 99 ? 6.180 -12.099 -0.981 1.00 97.31 99 GLU A O 1
ATOM 752 N N . LYS A 1 100 ? 4.243 -11.275 -0.238 1.00 97.06 100 LYS A N 1
ATOM 753 C CA . LYS A 1 100 ? 3.504 -12.538 -0.400 1.00 97.06 100 LYS A CA 1
ATOM 754 C C . LYS A 1 100 ? 3.460 -13.038 -1.837 1.00 97.06 100 LYS A C 1
ATOM 756 O O . LYS A 1 100 ? 3.325 -12.265 -2.784 1.00 97.06 100 LYS A O 1
ATOM 761 N N . GLU A 1 101 ? 3.412 -14.356 -1.985 1.00 94.50 101 GLU A N 1
ATOM 762 C CA . GLU A 1 101 ? 3.053 -15.025 -3.238 1.00 94.50 101 GLU A CA 1
ATOM 763 C C . GLU A 1 101 ? 1.539 -14.909 -3.483 1.00 94.50 101 GLU A C 1
ATOM 765 O O . GLU A 1 101 ? 0.756 -15.806 -3.177 1.00 94.50 101 GLU A O 1
ATOM 770 N N . CYS A 1 102 ? 1.116 -13.746 -3.979 1.00 95.25 102 CYS A N 1
ATOM 771 C CA . CYS A 1 102 ? -0.255 -13.447 -4.381 1.00 95.25 102 CYS A CA 1
ATOM 772 C C . CYS A 1 102 ? -0.266 -12.647 -5.690 1.00 95.25 102 CYS A C 1
ATOM 774 O O . CYS A 1 102 ? 0.776 -12.172 -6.148 1.00 95.25 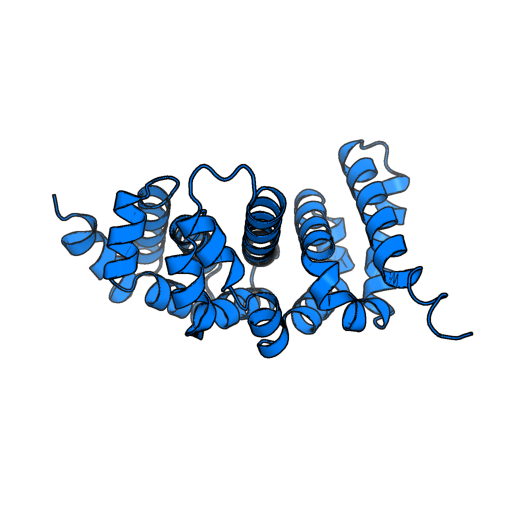102 CYS A O 1
ATOM 776 N N . GLU A 1 103 ? -1.448 -12.501 -6.292 1.00 95.88 103 GLU A N 1
ATOM 777 C CA . GLU A 1 103 ? -1.611 -11.764 -7.547 1.00 95.88 103 GLU A CA 1
ATOM 778 C C . GLU A 1 103 ? -1.042 -10.343 -7.458 1.00 95.88 103 GLU A C 1
ATOM 780 O O . GLU A 1 103 ? -1.259 -9.623 -6.476 1.00 95.88 103 GLU A O 1
ATOM 785 N N . LEU A 1 104 ? -0.393 -9.896 -8.537 1.00 97.00 104 LEU A N 1
ATOM 786 C CA . LEU A 1 104 ? 0.213 -8.568 -8.623 1.00 97.00 104 LEU A CA 1
ATOM 787 C C . LEU A 1 104 ? -0.791 -7.441 -8.321 1.00 97.00 104 LEU A C 1
ATOM 789 O O . LEU A 1 104 ? -0.442 -6.448 -7.688 1.00 97.00 104 LEU A O 1
ATOM 793 N N . LYS A 1 105 ? -2.069 -7.634 -8.670 1.00 97.50 105 LYS A N 1
ATOM 794 C CA . LYS A 1 105 ? -3.164 -6.707 -8.352 1.00 97.50 105 LYS A CA 1
ATOM 795 C C . LYS A 1 105 ? -3.379 -6.509 -6.847 1.00 97.50 105 LYS A C 1
ATOM 797 O O . LYS A 1 105 ? -3.755 -5.419 -6.423 1.00 97.50 105 LYS A O 1
ATOM 802 N N . VAL A 1 106 ? -3.168 -7.537 -6.024 1.00 98.31 106 VAL A N 1
ATOM 803 C CA . VAL A 1 106 ? -3.271 -7.418 -4.558 1.00 98.31 106 VAL A CA 1
ATOM 804 C C . VAL A 1 106 ? -2.084 -6.637 -4.004 1.00 98.31 106 VAL A C 1
ATOM 806 O O . VAL A 1 106 ? -2.275 -5.767 -3.155 1.00 98.31 106 VAL A O 1
ATOM 809 N N . LYS A 1 107 ? -0.883 -6.869 -4.543 1.00 98.56 107 LYS A N 1
ATOM 810 C CA . LYS A 1 107 ? 0.312 -6.086 -4.198 1.00 98.56 107 LYS A CA 1
ATOM 811 C C . LYS A 1 107 ? 0.141 -4.613 -4.571 1.00 98.56 107 LYS A C 1
ATOM 813 O O . LYS A 1 107 ? 0.369 -3.750 -3.728 1.00 98.56 107 LYS A O 1
ATOM 818 N N . ALA A 1 108 ? -0.361 -4.342 -5.778 1.00 98.38 108 ALA A N 1
ATOM 819 C CA . ALA A 1 108 ? -0.685 -2.994 -6.239 1.00 98.38 108 ALA A CA 1
ATOM 820 C C . ALA A 1 108 ? -1.649 -2.294 -5.272 1.00 98.38 108 ALA A C 1
ATOM 822 O O . ALA A 1 108 ? -1.358 -1.194 -4.832 1.00 98.38 108 ALA A O 1
ATOM 823 N N . LYS A 1 109 ? -2.727 -2.958 -4.825 1.00 98.50 109 LYS A N 1
ATOM 824 C CA . LYS A 1 109 ? -3.654 -2.387 -3.827 1.00 98.50 109 LYS A CA 1
ATOM 825 C C . LYS A 1 109 ? -2.980 -2.009 -2.508 1.00 98.50 109 LYS A C 1
ATOM 827 O O . LYS A 1 109 ? -3.351 -0.996 -1.921 1.00 98.50 109 LYS A O 1
ATOM 832 N N . SER A 1 110 ? -2.039 -2.820 -2.024 1.00 98.62 110 SER A N 1
ATOM 833 C CA . SER A 1 110 ? -1.309 -2.501 -0.792 1.00 98.62 110 SER A CA 1
ATOM 834 C C . SER A 1 110 ? -0.415 -1.273 -0.984 1.00 98.62 110 SER A C 1
ATOM 836 O O . SER A 1 110 ? -0.463 -0.341 -0.182 1.00 98.62 110 SER A O 1
ATOM 838 N N . LEU A 1 111 ? 0.326 -1.225 -2.097 1.00 98.69 111 LEU A N 1
ATOM 839 C CA . LEU A 1 111 ? 1.162 -0.080 -2.455 1.00 98.69 111 LEU A CA 1
ATOM 840 C C . LEU A 1 111 ? 0.330 1.195 -2.665 1.00 98.69 111 LEU A C 1
ATOM 842 O O . LEU A 1 111 ? 0.693 2.247 -2.147 1.00 98.69 111 LEU A O 1
ATOM 846 N N . THR A 1 112 ? -0.810 1.100 -3.353 1.00 98.50 112 THR A N 1
ATOM 847 C CA . THR A 1 112 ? -1.750 2.213 -3.536 1.00 98.50 112 THR A CA 1
ATOM 848 C C . THR A 1 112 ? -2.261 2.729 -2.199 1.00 98.50 112 THR A C 1
ATOM 850 O O . THR A 1 112 ? -2.305 3.934 -2.005 1.00 98.50 112 THR A O 1
ATOM 853 N N . LEU A 1 113 ? -2.591 1.857 -1.241 1.00 98.44 113 LEU A N 1
ATOM 854 C CA . LEU A 1 113 ? -3.028 2.300 0.085 1.00 98.44 113 LEU A CA 1
ATOM 855 C C . LEU A 1 113 ? -1.919 3.075 0.811 1.00 98.44 113 LEU A C 1
ATOM 857 O O . LEU A 1 113 ? -2.196 4.119 1.396 1.00 98.44 113 LEU A O 1
ATOM 861 N N . ILE A 1 114 ? -0.669 2.608 0.751 1.00 98.44 114 ILE A N 1
ATOM 862 C CA . ILE A 1 114 ? 0.477 3.337 1.321 1.00 98.44 114 ILE A CA 1
ATOM 863 C C . ILE A 1 114 ? 0.638 4.704 0.634 1.00 98.44 114 ILE A C 1
ATOM 865 O O . ILE A 1 114 ? 0.725 5.725 1.318 1.00 98.44 114 ILE A O 1
ATOM 869 N N . SER A 1 115 ? 0.611 4.726 -0.701 1.00 98.19 115 SER A N 1
ATOM 870 C CA . SER A 1 115 ? 0.672 5.940 -1.526 1.00 98.19 115 SER A CA 1
ATOM 871 C C . SER A 1 115 ? -0.433 6.933 -1.161 1.00 98.19 115 SER A C 1
ATOM 873 O O . SER A 1 115 ? -0.157 8.108 -0.927 1.00 98.19 115 SER A O 1
ATOM 875 N N . ASP A 1 116 ? -1.674 6.461 -1.039 1.00 97.50 116 ASP A N 1
ATOM 876 C CA . ASP A 1 116 ? -2.832 7.271 -0.666 1.00 97.50 116 ASP A CA 1
ATOM 877 C C . ASP A 1 116 ? -2.615 7.952 0.687 1.00 97.50 116 ASP A C 1
ATOM 879 O O . ASP A 1 116 ? -2.905 9.136 0.821 1.00 97.50 116 ASP A O 1
ATOM 883 N N . VAL A 1 117 ? -2.064 7.247 1.682 1.00 97.00 117 VAL A N 1
ATOM 884 C CA . VAL A 1 117 ? -1.783 7.828 3.006 1.00 97.00 117 VAL A CA 1
ATOM 885 C C . VAL A 1 117 ? -0.670 8.878 2.934 1.00 97.00 117 VAL A C 1
ATOM 887 O O . VAL A 1 117 ? -0.773 9.920 3.587 1.00 97.00 117 VAL A O 1
ATOM 890 N N . ILE A 1 118 ? 0.382 8.643 2.141 1.00 97.38 118 ILE A N 1
ATOM 891 C CA . ILE A 1 118 ? 1.468 9.617 1.945 1.00 97.38 118 ILE A CA 1
ATOM 892 C C . ILE A 1 118 ? 0.926 10.893 1.291 1.00 97.38 118 ILE A C 1
ATOM 894 O O . ILE A 1 118 ? 1.155 11.997 1.793 1.00 97.38 118 ILE A O 1
ATOM 898 N N . VAL A 1 119 ? 0.167 10.742 0.203 1.00 96.50 119 VAL A N 1
ATOM 899 C CA . VAL A 1 119 ? -0.435 11.856 -0.536 1.00 96.50 119 VAL A CA 1
ATOM 900 C C . VAL A 1 119 ? -1.462 12.589 0.327 1.00 96.50 119 VAL A C 1
ATOM 902 O O . VAL A 1 119 ? -1.423 13.815 0.401 1.00 96.50 119 VAL A O 1
ATOM 905 N N . GLU A 1 120 ? -2.332 11.868 1.041 1.00 94.69 120 GLU A N 1
ATOM 906 C CA . GLU A 1 120 ? -3.318 12.444 1.964 1.00 94.69 120 GLU A CA 1
ATOM 907 C C . GLU A 1 120 ? -2.631 13.291 3.041 1.00 94.69 120 GLU A C 1
ATOM 909 O O . GLU A 1 120 ? -3.006 14.448 3.240 1.00 94.69 120 GLU A O 1
ATOM 914 N N . LYS A 1 121 ? -1.567 12.772 3.671 1.00 94.94 121 LYS A N 1
ATOM 915 C CA . LYS A 1 121 ? -0.773 13.535 4.641 1.00 94.94 121 LYS A CA 1
ATOM 916 C C . LYS A 1 121 ? -0.174 14.794 4.005 1.00 94.94 121 LYS A C 1
ATOM 918 O O . LYS A 1 121 ? -0.303 15.874 4.579 1.00 94.94 121 LYS A O 1
ATOM 923 N N . LYS A 1 122 ? 0.469 14.680 2.837 1.00 93.88 122 LYS A N 1
ATOM 924 C CA . LYS A 1 122 ? 1.117 15.814 2.153 1.00 93.88 122 LYS A CA 1
ATOM 925 C C . LYS A 1 122 ? 0.111 16.913 1.804 1.00 93.88 122 LYS A C 1
ATOM 927 O O . LYS A 1 122 ? 0.379 18.075 2.089 1.00 93.88 122 LYS A O 1
ATOM 932 N N . LEU A 1 123 ? -1.053 16.541 1.270 1.00 92.56 123 LEU A N 1
ATOM 933 C CA . LEU A 1 123 ? -2.128 17.472 0.910 1.00 92.56 123 LEU A CA 1
ATOM 934 C C . LEU A 1 123 ? -2.714 18.197 2.126 1.00 92.56 123 LEU A C 1
ATOM 936 O O . LEU A 1 123 ? -2.980 19.396 2.068 1.00 92.56 123 LEU A O 1
ATOM 940 N N . VAL A 1 124 ? -2.919 17.490 3.241 1.00 91.50 124 VAL A N 1
ATOM 941 C CA . VAL A 1 124 ? -3.435 18.127 4.461 1.00 91.50 124 VAL A CA 1
ATOM 942 C C . VAL A 1 124 ? -2.416 19.109 5.040 1.00 91.50 124 VAL A C 1
ATOM 944 O O . VAL A 1 124 ? -2.796 20.195 5.472 1.00 91.50 124 VAL A O 1
ATOM 947 N N . LEU A 1 125 ? -1.127 18.760 5.024 1.00 90.31 125 LEU A N 1
ATOM 948 C CA . LEU A 1 125 ? -0.073 19.635 5.536 1.00 90.31 125 LEU A CA 1
ATOM 949 C C . LEU A 1 125 ? 0.211 20.830 4.617 1.00 90.31 125 LEU A C 1
ATOM 951 O O . LEU A 1 125 ? 0.482 21.916 5.123 1.00 90.31 125 LEU A O 1
ATOM 955 N N . SER A 1 126 ? 0.109 20.678 3.292 1.00 89.56 126 SER A N 1
ATOM 956 C CA . SER A 1 126 ? 0.270 21.805 2.361 1.00 89.56 126 SER A CA 1
ATOM 957 C C . SER A 1 126 ? -0.851 22.834 2.496 1.00 89.56 126 SER A C 1
ATOM 959 O O . SER A 1 126 ? -0.611 24.024 2.324 1.00 89.56 126 SER A O 1
ATOM 961 N N . ASN A 1 127 ? -2.055 22.383 2.853 1.00 85.25 127 ASN A N 1
ATOM 962 C CA . ASN A 1 127 ? -3.240 23.228 3.003 1.00 85.25 127 ASN A CA 1
ATOM 963 C C . ASN A 1 127 ? -3.520 23.587 4.473 1.00 85.25 127 ASN A C 1
ATOM 965 O O . ASN A 1 127 ? -4.646 23.935 4.820 1.00 85.25 127 ASN A O 1
ATOM 969 N N . TYR A 1 128 ? -2.521 23.481 5.360 1.00 77.81 128 TYR A N 1
ATOM 970 C CA . TYR A 1 128 ? -2.705 23.649 6.807 1.00 77.81 128 TYR A CA 1
ATOM 971 C C . TYR A 1 128 ? -3.328 25.005 7.177 1.00 77.81 128 TYR A C 1
ATOM 973 O O . TYR A 1 128 ? -4.207 25.065 8.035 1.00 77.81 128 TYR A O 1
ATOM 981 N N . ALA A 1 129 ? -2.893 26.083 6.516 1.00 72.00 129 ALA A N 1
ATOM 982 C CA . ALA A 1 129 ? -3.377 27.443 6.764 1.00 72.00 129 ALA A CA 1
ATOM 983 C C . ALA A 1 129 ? -4.861 27.639 6.399 1.00 72.00 129 ALA A C 1
ATOM 985 O O . ALA A 1 129 ? -5.538 28.442 7.036 1.00 72.00 129 ALA A O 1
ATOM 986 N N . ASP A 1 130 ? -5.363 26.856 5.442 1.00 75.81 130 ASP A N 1
ATOM 987 C CA . ASP A 1 130 ? -6.737 26.908 4.933 1.00 75.81 130 ASP A CA 1
ATOM 988 C C . ASP A 1 130 ? -7.585 25.730 5.451 1.00 75.81 130 ASP A C 1
ATOM 990 O O . ASP A 1 130 ? -8.622 25.386 4.884 1.00 75.81 130 ASP A O 1
ATOM 994 N N . SER A 1 131 ? -7.127 25.047 6.507 1.00 75.19 131 SER A N 1
ATOM 995 C CA . SER A 1 131 ? -7.785 23.842 7.000 1.00 75.19 131 SER A CA 1
ATOM 996 C C . SER A 1 131 ? -9.078 24.159 7.751 1.00 75.19 131 SER A C 1
ATOM 998 O O . SER A 1 131 ? -9.057 24.723 8.845 1.00 75.19 131 SER A O 1
ATOM 1000 N N . ASP A 1 132 ? -10.196 23.644 7.239 1.00 76.38 132 ASP A N 1
ATOM 1001 C CA . ASP A 1 132 ? -11.488 23.626 7.940 1.00 76.38 132 ASP A CA 1
ATOM 1002 C C . ASP A 1 132 ? -11.466 22.780 9.234 1.00 76.38 132 ASP A C 1
ATOM 1004 O O . ASP A 1 132 ? -12.409 22.813 10.028 1.00 76.38 132 ASP A O 1
ATOM 1008 N N . ASN A 1 133 ? -10.407 21.988 9.462 1.00 79.88 133 ASN A N 1
ATOM 1009 C CA . ASN A 1 133 ? -10.250 21.153 10.652 1.00 79.88 133 ASN A CA 1
ATOM 1010 C C . ASN A 1 133 ? -8.790 21.130 11.156 1.00 79.88 133 ASN A C 1
ATOM 1012 O O . ASN A 1 133 ? -8.059 20.159 10.916 1.00 79.88 133 ASN A O 1
ATOM 1016 N N . PRO A 1 134 ? -8.376 22.155 11.925 1.00 83.50 134 PRO A N 1
ATOM 1017 C CA . PRO A 1 134 ? -7.019 22.268 12.463 1.00 83.50 134 PRO A CA 1
ATOM 1018 C C . PRO A 1 134 ? -6.593 21.081 13.336 1.00 83.50 134 PRO A C 1
ATOM 1020 O O . PRO A 1 134 ? -5.423 20.707 13.349 1.00 83.50 134 PRO A O 1
ATOM 1023 N N . LEU A 1 135 ? -7.539 20.449 14.043 1.00 86.12 135 LEU A N 1
ATOM 1024 C CA . LEU A 1 135 ? -7.256 19.272 14.866 1.00 86.12 135 LEU A CA 1
ATOM 1025 C C . LEU A 1 135 ? -6.832 18.080 14.002 1.00 86.12 135 LEU A C 1
ATOM 1027 O O . LEU A 1 135 ? -5.851 17.412 14.320 1.00 86.12 135 LEU A O 1
ATOM 1031 N N . ALA A 1 136 ? -7.548 17.821 12.906 1.00 84.38 136 ALA A N 1
ATOM 1032 C CA . ALA A 1 136 ? -7.168 16.764 11.975 1.00 84.38 136 ALA A CA 1
ATOM 1033 C C . ALA A 1 136 ? -5.787 17.048 11.369 1.00 84.38 136 ALA A C 1
ATOM 1035 O O . ALA A 1 136 ? -4.955 16.146 11.310 1.00 84.38 136 ALA A O 1
ATOM 1036 N N . ALA A 1 137 ? -5.516 18.298 10.982 1.00 88.00 137 ALA A N 1
ATOM 1037 C CA . ALA A 1 137 ? -4.228 18.696 10.422 1.00 88.00 137 ALA A CA 1
ATOM 1038 C C . ALA A 1 137 ? -3.062 18.489 11.410 1.00 88.00 137 ALA A C 1
ATOM 1040 O O . ALA A 1 137 ? -2.030 17.934 11.031 1.00 88.00 137 ALA A O 1
ATOM 1041 N N . ALA A 1 138 ? -3.253 18.832 12.689 1.00 90.12 138 ALA A N 1
ATOM 1042 C CA . ALA A 1 138 ? -2.289 18.538 13.749 1.00 90.12 138 ALA A CA 1
ATOM 1043 C C . ALA A 1 138 ? -2.045 17.024 13.905 1.00 90.12 138 ALA A C 1
ATOM 1045 O O . ALA A 1 138 ? -0.899 16.587 13.978 1.00 90.12 138 ALA A O 1
ATOM 1046 N N . GLN A 1 139 ? -3.099 16.202 13.857 1.00 91.56 139 GLN A N 1
ATOM 1047 C CA . GLN A 1 139 ? -2.958 14.742 13.925 1.00 91.56 139 GLN A CA 1
ATOM 1048 C C . GLN A 1 139 ? -2.186 14.165 12.726 1.00 91.56 139 GLN A C 1
ATOM 1050 O O . GLN A 1 139 ? -1.404 13.234 12.905 1.00 91.56 139 GLN A O 1
ATOM 1055 N N . TYR A 1 140 ? -2.350 14.712 11.513 1.00 93.56 140 TYR A N 1
ATOM 1056 C CA . TYR A 1 140 ? -1.517 14.317 10.367 1.00 93.56 140 TYR A CA 1
ATOM 1057 C C . TYR A 1 140 ? -0.051 14.712 10.549 1.00 93.56 140 TYR A C 1
ATOM 1059 O O . TYR A 1 140 ? 0.832 13.947 10.152 1.00 93.56 140 TYR A O 1
ATOM 1067 N N . ALA A 1 141 ? 0.222 15.874 11.148 1.00 91.62 141 ALA A N 1
ATOM 1068 C CA . ALA A 1 141 ? 1.587 16.323 11.419 1.00 91.62 141 ALA A CA 1
ATOM 1069 C C . ALA A 1 141 ? 2.330 15.355 12.357 1.00 91.62 141 ALA A C 1
ATOM 1071 O O . ALA A 1 141 ? 3.508 15.079 12.139 1.00 91.62 141 ALA A O 1
ATOM 1072 N N . GLU A 1 142 ? 1.623 14.763 13.323 1.00 92.00 142 GLU A N 1
ATOM 1073 C CA . GLU A 1 142 ? 2.162 13.778 14.273 1.00 92.00 142 GLU A CA 1
ATOM 1074 C C . GLU A 1 142 ? 2.371 12.364 13.694 1.00 92.00 142 GLU A C 1
ATOM 1076 O O . GLU A 1 142 ? 2.924 11.491 14.368 1.00 92.00 142 GLU A O 1
ATOM 1081 N N . LEU A 1 143 ? 1.933 12.084 12.459 1.00 94.19 143 LEU A N 1
ATOM 1082 C CA . LEU A 1 143 ? 2.137 10.765 11.857 1.00 94.19 143 LEU A CA 1
ATOM 1083 C C . LEU A 1 143 ? 3.616 10.538 11.530 1.00 94.19 143 LEU A C 1
ATOM 1085 O O . LEU A 1 143 ? 4.141 11.121 10.582 1.00 94.19 143 LEU A O 1
ATOM 1089 N N . ASN A 1 144 ? 4.260 9.581 12.192 1.00 95.00 144 ASN A N 1
ATOM 1090 C CA . ASN A 1 144 ? 5.634 9.165 11.886 1.00 95.00 144 ASN A CA 1
ATOM 1091 C C . ASN A 1 144 ? 5.707 8.178 10.704 1.00 95.00 144 ASN A C 1
ATOM 1093 O O . ASN A 1 144 ? 6.497 7.241 10.711 1.00 95.00 144 ASN A O 1
ATOM 1097 N N . LEU A 1 145 ? 4.883 8.391 9.671 1.00 94.94 145 LEU A N 1
ATOM 1098 C CA . LEU A 1 145 ? 4.708 7.466 8.547 1.00 94.94 145 LEU A CA 1
ATOM 1099 C C . LEU A 1 145 ? 6.023 7.115 7.844 1.00 94.94 145 LEU A C 1
ATOM 1101 O O . LEU A 1 145 ? 6.288 5.942 7.608 1.00 94.94 145 LEU A O 1
ATOM 1105 N N . ALA A 1 146 ? 6.855 8.115 7.540 1.00 95.56 146 ALA A N 1
ATOM 1106 C CA . ALA A 1 146 ? 8.142 7.886 6.886 1.00 95.56 146 ALA A CA 1
ATOM 1107 C C . ALA A 1 146 ? 9.052 6.974 7.724 1.00 95.56 146 ALA A C 1
ATOM 1109 O O . ALA A 1 146 ? 9.700 6.086 7.177 1.00 95.56 146 ALA A O 1
ATOM 1110 N N . GLU A 1 147 ? 9.057 7.154 9.047 1.00 96.25 147 GLU A N 1
ATOM 1111 C CA . GLU A 1 147 ? 9.854 6.333 9.959 1.00 96.25 147 GLU A CA 1
ATOM 1112 C C . GLU A 1 147 ? 9.305 4.908 10.061 1.00 96.25 147 GLU A C 1
ATOM 1114 O O . GLU A 1 147 ? 10.069 3.947 10.015 1.00 96.25 147 GLU A O 1
ATOM 1119 N N . TRP A 1 148 ? 7.980 4.747 10.122 1.00 96.94 148 TRP A N 1
ATOM 1120 C CA . TRP A 1 148 ? 7.353 3.425 10.132 1.00 96.94 148 TRP A CA 1
ATOM 1121 C C . TRP A 1 148 ? 7.629 2.653 8.840 1.00 96.94 148 TRP A C 1
ATOM 1123 O O . TRP A 1 148 ? 7.933 1.464 8.906 1.00 96.94 148 TRP A O 1
ATOM 1133 N N . LEU A 1 149 ? 7.570 3.312 7.679 1.00 97.81 149 LEU A N 1
ATOM 1134 C CA . LEU A 1 149 ? 7.887 2.690 6.392 1.00 97.81 149 LEU A CA 1
ATOM 1135 C C . LEU A 1 149 ? 9.360 2.259 6.328 1.00 97.81 149 LEU A C 1
ATOM 1137 O O . LEU A 1 149 ? 9.641 1.117 5.967 1.00 97.81 149 LEU A O 1
ATOM 1141 N N . LYS A 1 150 ? 10.291 3.126 6.750 1.00 96.38 150 LYS A N 1
ATOM 1142 C CA . LYS A 1 150 ? 11.727 2.803 6.820 1.00 96.38 150 LYS A CA 1
ATOM 1143 C C . LYS A 1 150 ? 12.012 1.640 7.771 1.00 96.38 150 LYS A C 1
ATOM 1145 O O . LYS A 1 150 ? 12.667 0.679 7.388 1.00 96.38 150 LYS A O 1
ATOM 1150 N N . SER A 1 151 ? 11.458 1.689 8.982 1.00 95.88 151 SER A N 1
ATOM 1151 C CA . SER A 1 151 ? 11.641 0.654 10.012 1.00 95.88 151 SER A CA 1
ATOM 1152 C C . SER A 1 151 ? 11.099 -0.722 9.603 1.00 95.88 151 SER A C 1
ATOM 1154 O O . SER A 1 151 ? 11.503 -1.729 10.175 1.00 95.88 151 SER A O 1
ATOM 1156 N N . ASN A 1 152 ? 10.193 -0.779 8.623 1.00 96.94 152 ASN A N 1
ATOM 1157 C CA . ASN A 1 152 ? 9.630 -2.021 8.094 1.00 96.94 152 ASN A CA 1
ATOM 1158 C C . ASN A 1 152 ? 10.166 -2.369 6.689 1.00 96.94 152 ASN A C 1
ATOM 1160 O O . ASN A 1 152 ? 9.522 -3.131 5.978 1.00 96.94 152 ASN A O 1
ATOM 1164 N N . ALA A 1 153 ? 11.319 -1.821 6.280 1.00 97.50 153 ALA A N 1
ATOM 1165 C CA . ALA A 1 153 ? 11.987 -2.131 5.008 1.00 97.50 153 ALA A CA 1
ATOM 1166 C C . ALA A 1 153 ? 11.103 -1.927 3.758 1.00 97.50 153 ALA A C 1
ATOM 1168 O O . ALA A 1 153 ? 11.178 -2.675 2.779 1.00 97.50 153 ALA A O 1
ATOM 1169 N N . PHE A 1 154 ? 10.224 -0.918 3.788 1.00 98.56 154 PHE A N 1
ATOM 1170 C CA . PHE A 1 154 ? 9.308 -0.629 2.683 1.00 98.56 154 PHE A CA 1
ATOM 1171 C C . PHE A 1 154 ? 10.048 -0.385 1.362 1.00 98.56 154 PHE A C 1
ATOM 1173 O O . PHE A 1 154 ? 9.663 -0.930 0.328 1.00 98.56 154 PHE A O 1
ATOM 1180 N N . CYS A 1 155 ? 11.113 0.419 1.397 1.00 98.50 155 CYS A N 1
ATOM 1181 C CA . CYS A 1 155 ? 11.838 0.826 0.199 1.00 98.50 155 CYS A CA 1
ATOM 1182 C C . CYS A 1 155 ? 12.496 -0.376 -0.487 1.00 98.50 155 CYS A C 1
ATOM 1184 O O . CYS A 1 155 ? 12.340 -0.550 -1.694 1.00 98.50 155 CYS A O 1
ATOM 1186 N N . GLU A 1 156 ? 13.163 -1.232 0.285 1.00 98.38 156 GLU A N 1
ATOM 1187 C CA . GLU A 1 156 ? 13.790 -2.473 -0.168 1.00 98.38 156 GLU A CA 1
ATOM 1188 C C . GLU A 1 156 ? 12.746 -3.459 -0.703 1.00 98.38 156 GLU A C 1
ATOM 1190 O O . GLU A 1 156 ? 12.938 -4.069 -1.754 1.00 98.38 156 GLU A O 1
ATOM 1195 N N . THR A 1 157 ? 11.606 -3.573 -0.019 1.00 98.62 157 THR A N 1
ATOM 1196 C CA . THR A 1 157 ? 10.511 -4.461 -0.426 1.00 98.62 157 THR A CA 1
ATOM 1197 C C . THR A 1 157 ? 9.935 -4.063 -1.784 1.00 98.62 157 THR A C 1
ATOM 1199 O O . THR A 1 157 ? 9.785 -4.903 -2.674 1.00 98.62 157 THR A O 1
ATOM 1202 N N . VAL A 1 158 ? 9.614 -2.777 -1.968 1.00 98.50 158 VAL A N 1
ATOM 1203 C CA . VAL A 1 158 ? 9.071 -2.261 -3.235 1.00 98.50 158 VAL A CA 1
ATOM 1204 C C . VAL A 1 158 ? 10.101 -2.370 -4.352 1.00 98.50 158 VAL A C 1
ATOM 1206 O O . VAL A 1 158 ? 9.749 -2.748 -5.468 1.00 98.50 158 VAL A O 1
ATOM 1209 N N . ASP A 1 159 ? 11.365 -2.086 -4.051 1.00 97.62 159 ASP A N 1
ATOM 1210 C CA . ASP A 1 159 ? 12.463 -2.212 -5.000 1.00 97.62 159 ASP A CA 1
ATOM 1211 C C . ASP A 1 159 ? 12.571 -3.639 -5.553 1.00 97.62 159 ASP A C 1
ATOM 1213 O O . ASP A 1 159 ? 12.478 -3.848 -6.765 1.00 97.62 159 ASP A O 1
ATOM 1217 N N . VAL A 1 160 ? 12.674 -4.638 -4.669 1.00 97.88 160 VAL A N 1
ATOM 1218 C CA . VAL A 1 160 ? 12.729 -6.056 -5.054 1.00 97.88 160 VAL A CA 1
ATOM 1219 C C . VAL A 1 160 ? 11.479 -6.462 -5.835 1.00 97.88 160 VAL A C 1
ATOM 1221 O O . VAL A 1 160 ? 11.582 -7.152 -6.856 1.00 97.88 160 VAL A O 1
ATOM 1224 N N . LEU A 1 161 ? 10.298 -6.023 -5.394 1.00 98.06 161 LEU A N 1
ATOM 1225 C CA . LEU A 1 161 ? 9.037 -6.331 -6.059 1.00 98.06 161 LEU A CA 1
ATOM 1226 C C . LEU A 1 161 ? 9.006 -5.797 -7.496 1.00 98.06 161 LEU A C 1
ATOM 1228 O O . LEU A 1 161 ? 8.766 -6.567 -8.422 1.00 98.06 161 LEU A O 1
ATOM 1232 N N . VAL A 1 162 ? 9.271 -4.510 -7.711 1.00 97.94 162 VAL A N 1
ATOM 1233 C CA . VAL A 1 162 ? 9.217 -3.918 -9.057 1.00 97.94 162 VAL A CA 1
ATOM 1234 C C . VAL A 1 162 ? 10.321 -4.508 -9.936 1.00 97.94 162 VAL A C 1
ATOM 1236 O O . VAL A 1 162 ? 10.049 -4.963 -11.047 1.00 97.94 162 VAL A O 1
ATOM 1239 N N . SER A 1 163 ? 11.544 -4.599 -9.410 1.00 97.38 163 SER A N 1
ATOM 1240 C CA . SER A 1 163 ? 12.724 -5.116 -10.112 1.00 97.38 163 SER A CA 1
ATOM 1241 C C . SER A 1 163 ? 12.583 -6.563 -10.600 1.00 97.38 163 SER A C 1
ATOM 1243 O O . SER A 1 163 ? 13.190 -6.937 -11.608 1.00 97.38 163 SER A O 1
ATOM 1245 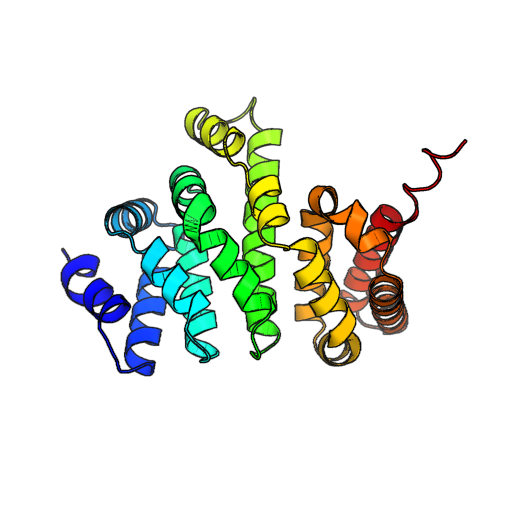N N . SER A 1 164 ? 11.802 -7.389 -9.896 1.00 96.62 164 SER A N 1
ATOM 1246 C CA . SER A 1 164 ? 11.611 -8.812 -10.216 1.00 96.62 164 SER A CA 1
ATOM 1247 C C . SER A 1 164 ? 10.391 -9.102 -11.096 1.00 96.62 164 SER A C 1
ATOM 1249 O O . SER A 1 164 ? 10.270 -10.210 -11.620 1.00 96.62 164 SER A O 1
ATOM 1251 N N . LYS A 1 165 ? 9.490 -8.130 -11.292 1.00 96.38 165 LYS A N 1
ATOM 1252 C CA . LYS A 1 165 ? 8.189 -8.333 -11.957 1.00 96.38 165 LYS A CA 1
ATOM 1253 C C . LYS A 1 165 ? 8.071 -7.698 -13.341 1.00 96.38 165 LYS A C 1
ATOM 1255 O O . LYS A 1 165 ? 6.963 -7.571 -13.851 1.00 96.38 165 LYS A O 1
ATOM 1260 N N . LEU A 1 166 ? 9.194 -7.366 -13.987 1.00 96.19 166 LEU A N 1
ATOM 1261 C CA . LEU A 1 166 ? 9.239 -6.709 -15.303 1.00 96.19 166 LEU A CA 1
ATOM 1262 C C . LEU A 1 166 ? 8.248 -7.294 -16.328 1.00 96.19 166 LEU A C 1
ATOM 1264 O O . LEU A 1 166 ? 7.472 -6.545 -16.912 1.00 96.19 166 LEU A O 1
ATOM 1268 N N . TYR A 1 167 ? 8.267 -8.610 -16.558 1.00 95.25 167 TYR A N 1
ATOM 1269 C CA . TYR A 1 167 ? 7.406 -9.231 -17.573 1.00 95.25 167 TYR A CA 1
ATOM 1270 C C . TYR A 1 167 ? 5.920 -9.172 -17.200 1.00 95.25 167 TYR A C 1
ATOM 1272 O O . TYR A 1 167 ? 5.098 -8.797 -18.026 1.00 95.25 167 TYR A O 1
ATOM 1280 N N . GLU A 1 168 ? 5.586 -9.458 -15.940 1.00 96.06 168 GLU A N 1
ATOM 1281 C CA . GLU A 1 168 ? 4.204 -9.428 -15.445 1.00 96.06 168 GLU A CA 1
ATOM 1282 C C . GLU A 1 168 ? 3.617 -8.004 -15.466 1.00 96.06 168 GLU A C 1
ATOM 1284 O O . GLU A 1 168 ? 2.432 -7.825 -15.742 1.00 96.06 168 GLU A O 1
ATOM 1289 N N . LEU A 1 169 ? 4.462 -6.992 -15.228 1.00 96.56 169 LEU A N 1
ATOM 1290 C CA . LEU A 1 169 ? 4.124 -5.573 -15.342 1.00 96.56 169 LEU A CA 1
ATOM 1291 C C . LEU A 1 169 ? 3.905 -5.148 -16.799 1.00 96.56 169 LEU A C 1
ATOM 1293 O O . LEU A 1 169 ? 2.931 -4.462 -17.093 1.00 96.56 169 LEU A O 1
ATOM 1297 N N . LEU A 1 170 ? 4.763 -5.572 -17.734 1.00 94.56 170 LEU A N 1
ATOM 1298 C CA . LEU A 1 170 ? 4.609 -5.233 -19.156 1.00 94.56 170 LEU A CA 1
ATOM 1299 C C . LEU A 1 170 ? 3.259 -5.687 -19.731 1.00 94.56 170 LEU A C 1
ATOM 1301 O O . LEU A 1 170 ? 2.694 -4.975 -20.568 1.00 94.56 170 LEU A O 1
ATOM 1305 N N . ASP A 1 171 ? 2.742 -6.818 -19.250 1.00 94.88 171 ASP A N 1
ATOM 1306 C CA . ASP A 1 171 ? 1.463 -7.394 -19.673 1.00 94.88 171 ASP A CA 1
ATOM 1307 C C . ASP A 1 171 ? 0.238 -6.717 -19.026 1.00 94.88 171 ASP A C 1
ATOM 1309 O O . ASP A 1 171 ? -0.890 -6.950 -19.460 1.00 94.88 171 ASP A O 1
ATOM 1313 N N . GLN A 1 172 ? 0.430 -5.861 -18.012 1.00 95.88 172 GLN A N 1
ATOM 1314 C CA . GLN A 1 172 ? -0.653 -5.253 -17.225 1.00 95.88 172 GLN A CA 1
ATOM 1315 C C . GLN A 1 172 ? -0.466 -3.732 -17.045 1.00 95.88 172 GLN A C 1
ATOM 1317 O O . GLN A 1 172 ? -0.118 -3.288 -15.947 1.00 95.88 172 GLN A O 1
ATOM 1322 N N . PRO A 1 173 ? -0.736 -2.913 -18.085 1.00 93.94 173 PRO A N 1
ATOM 1323 C CA . PRO A 1 173 ? -0.525 -1.461 -18.050 1.00 93.94 173 PRO A CA 1
ATOM 1324 C C . PRO A 1 173 ? -1.202 -0.739 -16.882 1.00 93.94 173 PRO A C 1
ATOM 1326 O O . PRO A 1 173 ? -0.565 0.093 -16.241 1.00 93.94 173 PRO A O 1
ATOM 1329 N N . ASP A 1 174 ? -2.436 -1.114 -16.536 1.00 95.12 174 ASP A N 1
ATOM 1330 C CA . ASP A 1 174 ? -3.157 -0.527 -15.396 1.00 95.12 174 ASP A CA 1
ATOM 1331 C C . ASP A 1 174 ? -2.395 -0.724 -14.077 1.00 95.12 174 ASP A C 1
ATOM 1333 O O . ASP A 1 174 ? -2.370 0.148 -13.212 1.00 95.12 174 ASP A O 1
ATOM 1337 N N . LEU A 1 175 ? -1.744 -1.882 -13.905 1.00 97.62 175 LEU A N 1
ATOM 1338 C CA . LEU A 1 175 ? -0.937 -2.129 -12.715 1.00 97.62 175 LEU A CA 1
ATOM 1339 C C . LEU A 1 175 ? 0.360 -1.332 -12.747 1.00 97.62 175 LEU A C 1
ATOM 1341 O O . LEU A 1 175 ? 0.772 -0.845 -11.697 1.00 97.62 175 LEU A O 1
ATOM 1345 N N . VAL A 1 176 ? 0.982 -1.169 -13.920 1.00 98.00 176 VAL A N 1
ATOM 1346 C CA . VAL A 1 176 ? 2.176 -0.325 -14.062 1.00 98.00 176 VAL A CA 1
ATOM 1347 C C . VAL A 1 176 ? 1.897 1.071 -13.531 1.00 98.00 176 VAL A C 1
ATOM 1349 O O . VAL A 1 176 ? 2.668 1.534 -12.699 1.00 98.00 176 VAL A O 1
ATOM 1352 N N . GLU A 1 177 ? 0.791 1.702 -13.929 1.00 97.69 177 GLU A N 1
ATOM 1353 C CA . GLU A 1 177 ? 0.412 3.024 -13.418 1.00 97.69 177 GLU A CA 1
ATOM 1354 C C . GLU A 1 177 ? 0.392 3.052 -11.880 1.00 97.69 177 GLU A C 1
ATOM 1356 O O . GLU A 1 177 ? 1.082 3.873 -11.276 1.00 97.69 177 GLU A O 1
ATOM 1361 N N . TYR A 1 178 ? -0.284 2.095 -11.231 1.00 98.12 178 TYR A N 1
ATOM 1362 C CA . TYR A 1 178 ? -0.322 2.025 -9.764 1.00 98.12 178 TYR A CA 1
ATOM 1363 C C . TYR A 1 178 ? 1.064 1.877 -9.124 1.00 98.12 178 TYR A C 1
ATOM 1365 O O . TYR A 1 178 ? 1.327 2.484 -8.083 1.00 98.12 178 TYR A O 1
ATOM 1373 N N . PHE A 1 179 ? 1.961 1.088 -9.725 1.00 98.44 179 PHE A N 1
ATOM 1374 C CA . PHE A 1 179 ? 3.332 0.950 -9.231 1.00 98.44 179 PHE A CA 1
ATOM 1375 C C . PHE A 1 179 ? 4.142 2.233 -9.417 1.00 98.44 179 PHE A C 1
ATOM 1377 O O . PHE A 1 179 ? 4.847 2.633 -8.493 1.00 98.44 179 PHE A O 1
ATOM 1384 N N . ILE A 1 180 ? 4.022 2.901 -10.566 1.00 98.12 180 ILE A N 1
ATOM 1385 C CA . ILE A 1 180 ? 4.737 4.153 -10.837 1.00 98.12 180 ILE A CA 1
ATOM 1386 C C . ILE A 1 180 ? 4.237 5.275 -9.925 1.00 98.12 180 ILE A C 1
ATOM 1388 O O . ILE A 1 180 ? 5.059 5.924 -9.285 1.00 98.12 180 ILE A O 1
ATOM 1392 N N . THR A 1 181 ? 2.922 5.427 -9.745 1.00 98.19 181 THR A N 1
ATOM 1393 C CA . THR A 1 181 ? 2.350 6.373 -8.769 1.00 98.19 181 THR A CA 1
ATOM 1394 C C . THR A 1 181 ? 2.813 6.065 -7.337 1.00 98.19 181 THR A C 1
ATOM 1396 O O . THR A 1 181 ? 3.125 6.972 -6.561 1.00 98.19 181 THR A O 1
ATOM 1399 N N . GLY A 1 182 ? 2.904 4.782 -6.972 1.00 98.12 182 GLY A N 1
ATOM 1400 C CA . GLY A 1 182 ? 3.426 4.356 -5.672 1.00 98.12 182 GLY A CA 1
ATOM 1401 C C . GLY A 1 182 ? 4.896 4.731 -5.453 1.00 98.12 182 GLY A C 1
ATOM 1402 O O . GLY A 1 182 ? 5.260 5.181 -4.366 1.00 98.12 182 GLY A O 1
ATOM 1403 N N . LEU A 1 183 ? 5.732 4.591 -6.486 1.00 98.25 183 LEU A N 1
ATOM 1404 C CA . LEU A 1 183 ? 7.129 5.030 -6.458 1.00 98.25 183 LEU A CA 1
ATOM 1405 C C . LEU A 1 183 ? 7.229 6.562 -6.374 1.00 98.25 183 LEU A C 1
ATOM 1407 O O . LEU A 1 183 ? 7.937 7.078 -5.515 1.00 98.25 183 LEU A O 1
ATOM 1411 N N . GLU A 1 184 ? 6.494 7.300 -7.208 1.00 97.75 184 GLU A N 1
ATOM 1412 C CA . GLU A 1 184 ? 6.514 8.771 -7.222 1.00 97.75 184 GLU A CA 1
ATOM 1413 C C . GLU A 1 184 ? 6.100 9.370 -5.871 1.00 97.75 184 GLU A C 1
ATOM 1415 O O . GLU A 1 184 ? 6.793 10.233 -5.334 1.00 97.75 184 GLU A O 1
ATOM 1420 N N . SER A 1 185 ? 5.010 8.881 -5.272 1.00 97.56 185 SER A N 1
ATOM 1421 C CA . SER A 1 185 ? 4.534 9.380 -3.972 1.00 97.56 185 SER A CA 1
ATOM 1422 C C . SER A 1 185 ? 5.522 9.131 -2.830 1.00 97.56 185 SER A C 1
ATOM 1424 O O . SER A 1 185 ? 5.558 9.889 -1.864 1.00 97.56 185 SER A O 1
ATOM 1426 N N . SER A 1 186 ? 6.338 8.086 -2.947 1.00 97.44 186 SER A N 1
ATOM 1427 C CA . SER A 1 186 ? 7.245 7.622 -1.898 1.00 97.44 186 SER A CA 1
ATOM 1428 C C . SER A 1 186 ? 8.704 8.017 -2.135 1.00 97.44 186 SER A C 1
ATOM 1430 O O . SER A 1 186 ? 9.580 7.639 -1.351 1.00 97.44 186 SER A O 1
ATOM 1432 N N . ILE A 1 187 ? 8.991 8.778 -3.195 1.00 96.12 187 ILE A N 1
ATOM 1433 C CA . ILE A 1 187 ? 10.361 9.086 -3.610 1.00 96.12 187 ILE A CA 1
ATOM 1434 C C . ILE A 1 187 ? 11.156 9.800 -2.512 1.00 96.12 187 ILE A C 1
ATOM 1436 O O . ILE A 1 187 ? 12.277 9.396 -2.219 1.00 96.12 187 ILE A O 1
ATOM 1440 N N . GLU A 1 188 ? 10.554 10.770 -1.817 1.00 94.69 188 GLU A N 1
ATOM 1441 C CA . GLU A 1 188 ? 11.192 11.513 -0.717 1.00 94.69 188 GLU A CA 1
ATOM 1442 C C . GLU A 1 188 ? 11.637 10.591 0.439 1.00 94.69 188 GLU A C 1
ATOM 1444 O O . GLU A 1 188 ? 12.549 10.919 1.196 1.00 94.69 188 GLU A O 1
ATOM 1449 N N . ILE A 1 189 ? 11.007 9.419 0.580 1.00 97.19 189 ILE A N 1
ATOM 1450 C CA . ILE A 1 189 ? 11.307 8.435 1.629 1.00 97.19 189 ILE A CA 1
ATOM 1451 C C . ILE A 1 189 ? 12.380 7.445 1.158 1.00 97.19 189 ILE A C 1
ATOM 1453 O O . ILE A 1 189 ? 13.241 7.067 1.954 1.00 97.19 189 ILE A O 1
ATOM 1457 N N . CYS A 1 190 ? 12.329 7.033 -0.114 1.00 97.88 190 CYS A N 1
ATOM 1458 C CA . CYS A 1 190 ? 13.048 5.863 -0.624 1.00 97.88 190 CYS A CA 1
ATOM 1459 C C . CYS A 1 190 ? 14.138 6.150 -1.667 1.00 97.88 190 CYS A C 1
ATOM 1461 O O . CYS A 1 190 ? 14.830 5.221 -2.090 1.00 97.88 190 CYS A O 1
ATOM 1463 N N . GLN A 1 191 ? 14.341 7.409 -2.067 1.00 96.06 191 GLN A N 1
ATOM 1464 C CA . GLN A 1 191 ? 15.315 7.785 -3.099 1.00 96.06 191 GLN A CA 1
ATOM 1465 C C . GLN A 1 191 ? 16.721 7.240 -2.821 1.00 96.06 191 GLN A C 1
ATOM 1467 O O . GLN A 1 191 ? 17.366 6.750 -3.742 1.00 96.06 191 GLN A O 1
ATOM 1472 N N . SER A 1 192 ? 17.189 7.267 -1.568 1.00 94.94 192 SER A N 1
ATOM 1473 C CA . SER A 1 192 ? 18.534 6.802 -1.189 1.00 94.94 192 SER A CA 1
ATOM 1474 C C . SER A 1 192 ? 18.773 5.303 -1.419 1.00 94.94 192 SER A C 1
ATOM 1476 O O . SER A 1 192 ? 19.930 4.889 -1.545 1.00 94.94 192 SER A O 1
ATOM 1478 N N . VAL A 1 193 ? 17.698 4.510 -1.478 1.00 96.62 193 VAL A N 1
ATOM 1479 C CA . VAL A 1 193 ? 17.708 3.074 -1.783 1.00 96.62 193 VAL A CA 1
ATOM 1480 C C . VAL A 1 193 ? 17.540 2.871 -3.291 1.00 96.62 193 VAL A C 1
ATOM 1482 O O . VAL A 1 193 ? 18.390 2.266 -3.943 1.00 96.62 193 VAL A O 1
ATOM 1485 N N . TRP A 1 194 ? 16.485 3.444 -3.873 1.00 97.62 194 TRP A N 1
ATOM 1486 C CA . TRP A 1 194 ? 16.100 3.215 -5.271 1.00 97.62 194 TRP A CA 1
ATOM 1487 C C . TRP A 1 194 ? 17.091 3.779 -6.292 1.00 97.62 194 TRP A C 1
ATOM 1489 O O . TRP A 1 194 ? 17.312 3.174 -7.345 1.00 97.62 194 TRP A O 1
ATOM 1499 N N . SER A 1 195 ? 17.747 4.900 -5.981 1.00 96.19 195 SER A N 1
ATOM 1500 C CA . SER A 1 195 ? 18.748 5.508 -6.867 1.00 96.19 195 SER A CA 1
ATOM 1501 C C . SER A 1 195 ? 20.027 4.673 -7.004 1.00 96.19 195 SER A C 1
ATOM 1503 O O . SER A 1 195 ? 20.801 4.862 -7.943 1.00 96.19 195 SER A O 1
ATOM 1505 N N . LYS A 1 196 ? 20.243 3.707 -6.102 1.00 95.38 196 LYS A N 1
ATOM 1506 C CA . LYS A 1 196 ? 21.411 2.818 -6.106 1.00 95.38 196 LYS A CA 1
ATOM 1507 C C . LYS A 1 196 ? 21.127 1.455 -6.730 1.00 95.38 196 LYS A C 1
ATOM 1509 O O . LYS A 1 196 ? 22.074 0.706 -6.955 1.00 95.38 196 LYS A O 1
ATOM 1514 N N . ASN A 1 197 ? 19.867 1.125 -7.034 1.00 95.81 197 ASN A N 1
ATOM 1515 C CA . ASN A 1 197 ? 19.521 -0.168 -7.617 1.00 95.81 197 ASN A CA 1
ATOM 1516 C C . ASN A 1 197 ? 19.533 -0.123 -9.166 1.00 95.81 197 ASN A C 1
ATOM 1518 O O . ASN A 1 197 ? 18.625 0.447 -9.785 1.00 95.81 197 ASN A O 1
ATOM 1522 N N . PRO A 1 198 ? 20.519 -0.760 -9.833 1.00 95.69 198 PRO A N 1
ATOM 1523 C CA . PRO A 1 198 ? 20.582 -0.796 -11.292 1.00 95.69 198 PRO A CA 1
ATOM 1524 C C . PRO A 1 198 ? 19.477 -1.653 -11.929 1.00 95.69 198 PRO A C 1
ATOM 1526 O O . PRO A 1 198 ? 19.080 -1.372 -13.061 1.00 95.69 198 PRO A O 1
ATOM 1529 N N . GLN A 1 199 ? 18.964 -2.669 -11.231 1.00 97.56 199 GLN A N 1
ATOM 1530 C CA . GLN A 1 199 ? 17.887 -3.531 -11.720 1.00 97.56 199 GLN A CA 1
ATOM 1531 C C . GLN A 1 199 ? 16.546 -2.791 -11.745 1.00 97.56 199 GLN A C 1
ATOM 1533 O O . GLN A 1 199 ? 15.800 -2.916 -12.722 1.00 97.56 199 GLN A O 1
ATOM 1538 N N . LEU A 1 200 ? 16.270 -1.960 -10.736 1.00 97.62 200 LEU A N 1
ATOM 1539 C CA . LEU A 1 200 ? 15.101 -1.080 -10.739 1.00 97.62 200 LEU A CA 1
ATOM 1540 C C . LEU A 1 200 ? 15.178 -0.104 -11.910 1.00 97.62 200 LEU A C 1
ATOM 1542 O O . LEU A 1 200 ? 14.249 -0.014 -12.714 1.00 97.62 200 LEU A O 1
ATOM 1546 N N . ARG A 1 201 ? 16.336 0.551 -12.077 1.00 97.31 201 ARG A N 1
ATOM 1547 C CA . ARG A 1 201 ? 16.595 1.449 -13.210 1.00 97.31 201 ARG A CA 1
ATOM 1548 C C . ARG A 1 201 ? 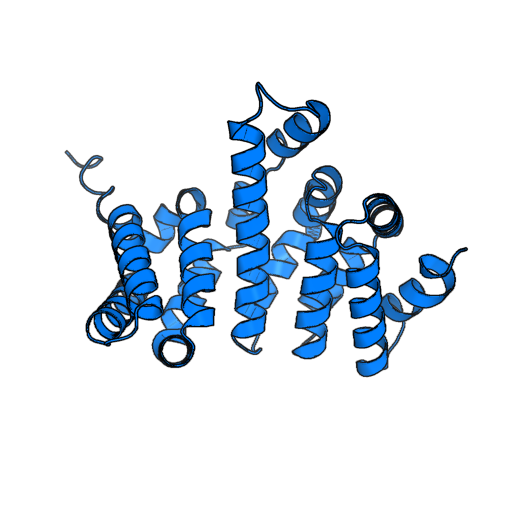16.365 0.754 -14.551 1.00 97.31 201 ARG A C 1
ATOM 1550 O O . ARG A 1 201 ? 15.714 1.312 -15.432 1.00 97.31 201 ARG A O 1
ATOM 1557 N N . HIS A 1 202 ? 16.899 -0.456 -14.712 1.00 97.50 202 HIS A N 1
ATOM 1558 C CA . HIS A 1 202 ? 16.734 -1.256 -15.922 1.00 97.50 202 HIS A CA 1
ATOM 1559 C C . HIS A 1 202 ? 15.261 -1.593 -16.189 1.00 97.50 202 HIS A C 1
ATOM 1561 O O . HIS A 1 202 ? 14.793 -1.437 -17.320 1.00 97.50 202 HIS A O 1
ATOM 1567 N N . THR A 1 203 ? 14.524 -1.998 -15.155 1.00 98.19 203 THR A N 1
ATOM 1568 C CA . THR A 1 203 ? 13.095 -2.323 -15.238 1.00 98.19 203 THR A CA 1
ATOM 1569 C C . THR A 1 203 ? 12.284 -1.113 -15.697 1.00 98.19 203 THR A C 1
ATOM 1571 O O . THR A 1 203 ? 11.580 -1.195 -16.704 1.00 98.19 203 THR A O 1
ATOM 1574 N N . LEU A 1 204 ? 12.456 0.037 -15.037 1.00 98.06 204 LEU A N 1
ATOM 1575 C CA . LEU A 1 204 ? 11.763 1.284 -15.375 1.00 98.06 204 LEU A CA 1
ATOM 1576 C C . LEU A 1 204 ? 12.078 1.743 -16.806 1.00 98.06 204 LEU A C 1
ATOM 1578 O O . LEU A 1 204 ? 11.169 2.033 -17.583 1.00 98.06 204 LEU A O 1
ATOM 1582 N N . LEU A 1 205 ? 13.358 1.751 -17.198 1.00 97.81 205 LEU A N 1
ATOM 1583 C CA . LEU A 1 205 ? 13.760 2.114 -18.561 1.00 97.81 205 LEU A CA 1
ATOM 1584 C C . LEU A 1 205 ? 13.166 1.172 -19.610 1.00 97.81 205 LEU A C 1
ATOM 1586 O O . LEU A 1 205 ? 12.770 1.628 -20.682 1.00 97.81 205 LEU A O 1
ATOM 1590 N N . THR A 1 206 ? 13.090 -0.125 -19.312 1.00 97.69 206 THR A N 1
ATOM 1591 C CA . THR A 1 206 ? 12.529 -1.115 -20.234 1.00 97.69 206 THR A CA 1
ATOM 1592 C C . THR A 1 206 ? 11.035 -0.897 -20.434 1.00 97.69 206 THR A C 1
ATOM 1594 O O . THR A 1 206 ? 10.593 -0.845 -21.582 1.00 97.69 206 THR A O 1
ATOM 1597 N N . ILE A 1 207 ? 10.270 -0.708 -19.353 1.00 97.56 207 ILE A N 1
ATOM 1598 C CA . ILE A 1 207 ? 8.830 -0.416 -19.428 1.00 97.56 207 ILE A CA 1
ATOM 1599 C C . ILE A 1 207 ? 8.595 0.883 -20.199 1.00 97.56 207 ILE A C 1
ATOM 1601 O O . ILE A 1 207 ? 7.861 0.877 -21.187 1.00 97.56 207 ILE A O 1
ATOM 1605 N N . LYS A 1 208 ? 9.294 1.965 -19.827 1.00 97.31 208 LYS A N 1
ATOM 1606 C CA . LYS A 1 208 ? 9.216 3.257 -20.520 1.00 97.31 208 LYS A CA 1
ATOM 1607 C C . LYS A 1 208 ? 9.428 3.095 -22.020 1.00 97.31 208 LYS A C 1
ATOM 1609 O O . LYS A 1 208 ? 8.579 3.486 -22.814 1.00 97.31 208 LYS A O 1
ATOM 1614 N N . ASN A 1 209 ? 10.553 2.498 -22.413 1.00 96.38 209 ASN A N 1
ATOM 1615 C CA . ASN A 1 209 ? 10.900 2.351 -23.820 1.00 96.38 209 ASN A CA 1
ATOM 1616 C C . ASN A 1 209 ? 9.868 1.490 -24.555 1.00 96.38 209 ASN A C 1
ATOM 1618 O O . ASN A 1 209 ? 9.485 1.835 -25.664 1.00 96.38 209 ASN A O 1
ATOM 1622 N N . ARG A 1 210 ? 9.377 0.400 -23.950 1.00 95.00 210 ARG A N 1
ATOM 1623 C CA . ARG A 1 210 ? 8.326 -0.432 -24.556 1.00 95.00 210 ARG A CA 1
ATOM 1624 C C . ARG A 1 210 ? 7.037 0.346 -24.783 1.00 95.00 210 ARG A C 1
ATOM 1626 O O . ARG A 1 210 ? 6.409 0.134 -25.811 1.00 95.00 210 ARG A O 1
ATOM 1633 N N . TYR A 1 211 ? 6.656 1.221 -23.860 1.00 95.56 211 TYR A N 1
ATOM 1634 C CA . TYR A 1 211 ? 5.406 1.973 -23.937 1.00 95.56 211 TYR A CA 1
ATOM 1635 C C . TYR A 1 211 ? 5.495 3.185 -24.878 1.00 95.56 211 TYR A C 1
ATOM 1637 O O . TYR A 1 211 ? 4.521 3.481 -25.560 1.00 95.56 211 TYR A O 1
ATOM 1645 N N . MET A 1 212 ? 6.670 3.812 -25.022 1.00 91.88 212 MET A N 1
ATOM 1646 C CA . MET A 1 212 ? 6.881 4.949 -25.937 1.00 91.88 212 MET A CA 1
ATOM 1647 C C . MET A 1 212 ? 6.643 4.633 -27.422 1.00 91.88 212 MET A C 1
ATOM 1649 O O . MET A 1 212 ? 6.323 5.538 -28.187 1.00 91.88 212 MET A O 1
ATOM 1653 N N . TYR A 1 213 ? 6.840 3.384 -27.853 1.00 85.56 213 TYR A N 1
ATOM 1654 C CA . TYR A 1 213 ? 6.738 2.999 -29.270 1.00 85.56 213 TYR A CA 1
ATOM 1655 C C . TYR A 1 213 ? 5.377 2.400 -29.653 1.00 85.56 213 TYR A C 1
ATOM 1657 O O . TYR A 1 213 ? 5.213 1.929 -30.779 1.00 85.56 213 TYR A O 1
ATOM 1665 N N . VAL A 1 214 ? 4.404 2.394 -28.739 1.00 84.31 214 VAL A N 1
ATOM 1666 C CA . VAL A 1 214 ? 3.047 1.897 -29.002 1.00 84.31 214 VAL A CA 1
ATOM 1667 C C . VAL A 1 214 ? 2.138 3.080 -29.337 1.00 84.31 214 VAL A C 1
ATOM 1669 O O . VAL A 1 214 ? 2.220 4.126 -28.702 1.00 84.31 214 VAL A O 1
ATOM 1672 N N . GLN A 1 215 ? 1.250 2.920 -30.322 1.00 83.75 215 GLN A N 1
ATOM 1673 C CA . GLN A 1 215 ? 0.174 3.884 -30.602 1.00 83.75 215 GLN A CA 1
ATOM 1674 C C . GLN A 1 215 ? -0.972 3.722 -29.587 1.00 83.75 215 GLN A C 1
ATOM 1676 O O . GLN A 1 215 ? -2.085 3.350 -29.944 1.00 83.75 215 GLN A O 1
ATOM 1681 N N . ASP A 1 216 ? -0.667 3.938 -28.310 1.00 93.62 216 ASP A N 1
ATOM 1682 C CA . ASP A 1 216 ? -1.595 3.839 -27.183 1.00 93.62 216 ASP A CA 1
ATOM 1683 C C . ASP A 1 216 ? -1.330 5.025 -26.245 1.00 93.62 216 ASP A C 1
ATOM 1685 O O . ASP A 1 216 ? -0.227 5.175 -25.714 1.00 93.62 216 ASP A O 1
ATOM 1689 N N . GLU A 1 217 ? -2.326 5.903 -26.108 1.00 94.31 217 GLU A N 1
ATOM 1690 C CA . GLU A 1 217 ? -2.216 7.158 -25.355 1.00 94.31 217 GLU A CA 1
ATOM 1691 C C . GLU A 1 217 ? -1.961 6.910 -23.865 1.00 94.31 217 GLU A C 1
ATOM 1693 O O . GLU A 1 217 ? -1.065 7.520 -23.286 1.00 94.31 217 GLU A O 1
ATOM 1698 N N . PHE A 1 218 ? -2.656 5.940 -23.270 1.00 94.94 218 PHE A N 1
ATOM 1699 C CA . PHE A 1 218 ? -2.499 5.595 -21.859 1.00 94.94 218 PHE A CA 1
ATOM 1700 C C . PHE A 1 218 ? -1.086 5.081 -21.557 1.00 94.94 218 PHE A C 1
ATOM 1702 O O . PHE A 1 218 ? -0.426 5.514 -20.611 1.00 94.94 218 PHE A O 1
ATOM 1709 N N . ARG A 1 219 ? -0.549 4.203 -22.413 1.00 95.88 219 ARG A N 1
ATOM 1710 C CA . ARG A 1 219 ? 0.838 3.731 -22.280 1.00 95.88 219 ARG A CA 1
ATOM 1711 C C . ARG A 1 219 ? 1.842 4.867 -22.451 1.00 95.88 219 ARG A C 1
ATOM 1713 O O . ARG A 1 219 ? 2.847 4.896 -21.737 1.00 95.88 219 ARG A O 1
ATOM 1720 N N . LEU A 1 220 ? 1.588 5.802 -23.366 1.00 96.19 220 LEU A N 1
ATOM 1721 C CA . LEU A 1 220 ? 2.447 6.968 -23.558 1.00 96.19 220 LEU A CA 1
ATOM 1722 C C . LEU A 1 220 ? 2.474 7.863 -22.309 1.00 96.19 220 LEU A C 1
ATOM 1724 O O . LEU A 1 220 ? 3.555 8.298 -21.908 1.00 96.19 220 LEU A O 1
ATOM 1728 N N . GLU A 1 221 ? 1.330 8.090 -21.662 1.00 96.12 221 GLU A N 1
ATOM 1729 C CA . GLU A 1 221 ? 1.249 8.832 -20.397 1.00 96.12 221 GLU A CA 1
ATOM 1730 C C . GLU A 1 221 ? 2.067 8.157 -19.291 1.00 96.12 221 GLU A C 1
ATOM 1732 O O . GLU A 1 221 ? 2.881 8.815 -18.636 1.00 96.12 221 GLU A O 1
ATOM 1737 N N . ILE A 1 222 ? 1.934 6.836 -19.133 1.00 97.06 222 ILE A N 1
ATOM 1738 C CA . ILE A 1 222 ? 2.742 6.061 -18.181 1.00 97.06 222 ILE A CA 1
ATOM 1739 C C . ILE A 1 222 ? 4.236 6.191 -18.510 1.00 97.06 222 ILE A C 1
ATOM 1741 O O . ILE A 1 222 ? 5.056 6.394 -17.616 1.00 97.06 222 ILE A O 1
ATOM 1745 N N . ALA A 1 223 ? 4.626 6.113 -19.785 1.00 97.31 223 ALA A N 1
ATOM 1746 C CA . ALA A 1 223 ? 6.026 6.269 -20.175 1.00 97.31 223 ALA A CA 1
ATOM 1747 C C . ALA A 1 223 ? 6.582 7.654 -19.797 1.00 97.31 223 ALA A C 1
ATOM 1749 O O . ALA A 1 223 ? 7.711 7.760 -19.312 1.00 97.31 223 ALA A O 1
ATOM 1750 N N . GLN A 1 224 ? 5.788 8.712 -19.967 1.00 96.25 224 GLN A N 1
ATOM 1751 C CA . GLN A 1 224 ? 6.163 10.064 -19.551 1.00 96.25 224 GLN A CA 1
ATOM 1752 C C . GLN A 1 224 ? 6.257 10.199 -18.024 1.00 96.25 224 GLN A C 1
ATOM 1754 O O . GLN A 1 224 ? 7.164 10.879 -17.540 1.00 96.25 224 GLN A O 1
ATOM 1759 N N . GLN A 1 225 ? 5.367 9.546 -17.266 1.00 97.12 225 GLN A N 1
ATOM 1760 C CA . GLN A 1 225 ? 5.474 9.451 -15.803 1.00 97.12 225 GLN A CA 1
ATOM 1761 C C . GLN A 1 225 ? 6.796 8.783 -15.401 1.00 97.12 225 GLN A C 1
ATOM 1763 O O . GLN A 1 225 ? 7.593 9.371 -14.673 1.00 97.12 225 GLN A O 1
ATOM 1768 N N . ILE A 1 226 ? 7.115 7.621 -15.983 1.00 97.88 226 ILE A N 1
ATOM 1769 C CA . ILE A 1 226 ? 8.378 6.917 -15.713 1.00 97.88 226 ILE A CA 1
ATOM 1770 C C . ILE A 1 226 ? 9.592 7.788 -16.057 1.00 97.88 226 ILE A C 1
ATOM 1772 O O . ILE A 1 226 ? 10.595 7.767 -15.344 1.00 97.88 226 ILE A O 1
ATOM 1776 N N . GLU A 1 227 ? 9.537 8.564 -17.142 1.00 96.94 227 GLU A N 1
ATOM 1777 C CA . GLU A 1 227 ? 10.628 9.474 -17.489 1.00 96.94 227 GLU A CA 1
ATOM 1778 C C . GLU A 1 227 ? 10.876 10.530 -16.402 1.00 96.94 227 GLU A C 1
ATOM 1780 O O . GLU A 1 227 ? 12.037 10.792 -16.078 1.00 96.94 227 GLU A O 1
ATOM 1785 N N . ARG A 1 228 ? 9.816 11.117 -15.832 1.00 96.62 228 ARG A N 1
ATOM 1786 C CA . ARG A 1 228 ? 9.929 12.070 -14.717 1.00 96.62 228 ARG A CA 1
ATOM 1787 C C . ARG A 1 228 ? 10.496 11.395 -13.474 1.00 96.62 228 ARG A C 1
ATOM 1789 O O . ARG A 1 228 ? 11.519 11.849 -12.972 1.00 96.62 228 ARG A O 1
ATOM 1796 N N . LEU A 1 229 ? 9.938 10.249 -13.085 1.00 96.88 229 LEU A N 1
ATOM 1797 C CA . LEU A 1 229 ? 10.419 9.463 -11.949 1.00 96.88 229 LEU A CA 1
ATOM 1798 C C . LEU A 1 229 ? 11.919 9.130 -12.059 1.00 96.88 229 LEU A C 1
ATOM 1800 O O . LEU A 1 229 ? 12.662 9.264 -11.092 1.00 96.88 229 LEU A O 1
ATOM 1804 N N . ILE A 1 230 ? 12.400 8.732 -13.243 1.00 96.56 230 ILE A N 1
ATOM 1805 C CA . ILE A 1 230 ? 13.830 8.461 -13.471 1.00 96.56 230 ILE A CA 1
ATOM 1806 C C . ILE A 1 230 ? 14.671 9.732 -13.296 1.00 96.56 230 ILE A C 1
ATOM 1808 O O . ILE A 1 230 ? 15.763 9.663 -12.730 1.00 96.56 230 ILE A O 1
ATOM 1812 N N . LYS A 1 231 ? 14.201 10.890 -13.775 1.00 94.81 231 LYS A N 1
ATOM 1813 C CA . LYS A 1 231 ? 14.918 12.158 -13.572 1.00 94.81 231 LYS A CA 1
ATOM 1814 C C . LYS A 1 231 ? 15.028 12.468 -12.081 1.00 94.81 231 LYS A C 1
ATOM 1816 O O . LYS A 1 231 ? 16.131 12.747 -11.619 1.00 94.81 231 LYS A O 1
ATOM 1821 N N . ASP A 1 232 ? 13.939 12.327 -11.336 1.00 94.31 232 ASP A N 1
ATOM 1822 C CA . ASP A 1 232 ? 13.921 12.620 -9.903 1.00 94.31 232 ASP A CA 1
ATOM 1823 C C . ASP A 1 232 ? 14.779 11.629 -9.096 1.00 94.31 232 ASP A C 1
ATOM 1825 O O . ASP A 1 232 ? 15.446 12.013 -8.137 1.00 94.31 232 ASP A O 1
ATOM 1829 N N . LEU A 1 233 ? 14.833 10.357 -9.502 1.00 93.50 233 LEU A N 1
ATOM 1830 C CA . LEU A 1 233 ? 15.644 9.337 -8.831 1.00 93.50 233 LEU A CA 1
ATOM 1831 C C . LEU A 1 233 ? 17.150 9.490 -9.066 1.00 93.50 233 LEU A C 1
ATOM 1833 O O . LEU A 1 233 ? 17.922 9.249 -8.140 1.00 93.50 233 LEU A O 1
ATOM 1837 N N . TYR A 1 234 ? 17.576 9.831 -10.287 1.00 87.81 234 TYR A N 1
ATOM 1838 C CA . TYR A 1 234 ? 18.982 9.690 -10.692 1.00 87.81 234 TYR A CA 1
ATOM 1839 C C . TYR A 1 234 ? 19.686 11.004 -11.054 1.00 87.81 234 TYR A C 1
ATOM 1841 O O . TYR A 1 234 ? 20.914 11.023 -11.079 1.00 87.81 234 TYR A O 1
ATOM 1849 N N . ASN A 1 235 ? 18.969 12.102 -11.316 1.00 78.06 235 ASN A N 1
ATOM 1850 C CA . ASN A 1 235 ? 19.612 13.374 -11.680 1.00 78.06 235 ASN A CA 1
ATOM 1851 C C . ASN A 1 235 ? 19.911 14.283 -10.475 1.00 78.06 235 ASN A C 1
ATOM 1853 O O . ASN A 1 235 ? 20.657 15.247 -10.625 1.00 78.06 235 ASN A O 1
ATOM 1857 N N . SER A 1 236 ? 19.388 13.975 -9.284 1.00 57.22 236 SER A N 1
ATOM 1858 C CA . SER A 1 236 ? 19.670 14.701 -8.033 1.00 57.22 236 SER A CA 1
ATOM 1859 C C . SER A 1 236 ? 21.064 14.424 -7.449 1.00 57.22 236 SER A C 1
ATOM 1861 O O . SER A 1 236 ? 21.531 15.182 -6.607 1.00 57.22 236 SER A O 1
ATOM 1863 N N . ILE A 1 237 ? 21.760 13.380 -7.915 1.00 52.75 237 ILE A N 1
ATOM 1864 C CA . ILE A 1 237 ? 23.060 12.942 -7.368 1.00 52.75 237 ILE A CA 1
ATOM 1865 C C . ILE A 1 237 ? 24.227 13.850 -7.819 1.00 52.75 237 ILE A C 1
ATOM 1867 O O . ILE A 1 237 ? 25.282 13.856 -7.197 1.00 52.75 237 ILE A O 1
ATOM 1871 N N . ASN A 1 238 ? 24.041 14.697 -8.837 1.00 41.59 238 ASN A N 1
ATOM 1872 C CA . ASN A 1 238 ? 25.117 15.539 -9.385 1.00 41.59 238 ASN A CA 1
ATOM 1873 C C . ASN A 1 238 ? 25.403 16.843 -8.602 1.00 41.59 238 ASN A C 1
ATOM 1875 O O . ASN A 1 238 ? 26.170 17.670 -9.092 1.00 41.59 238 ASN A O 1
ATOM 1879 N N . HIS A 1 239 ? 24.801 17.063 -7.425 1.00 39.78 239 HIS A N 1
ATOM 1880 C CA . HIS A 1 239 ? 24.967 18.316 -6.666 1.00 39.78 239 HIS A CA 1
ATOM 1881 C C . HIS A 1 239 ? 25.565 18.184 -5.255 1.00 39.78 239 HIS A C 1
ATOM 1883 O O . HIS A 1 239 ? 25.798 19.216 -4.632 1.00 39.78 239 HIS A O 1
ATOM 1889 N N . GLU A 1 240 ? 25.871 16.978 -4.762 1.00 36.12 240 GLU A N 1
ATOM 1890 C CA . GLU A 1 240 ? 26.501 16.797 -3.434 1.00 36.12 240 GLU A CA 1
ATOM 1891 C C . GLU A 1 240 ? 27.943 16.259 -3.471 1.00 36.12 240 GLU A C 1
ATOM 1893 O O . GLU A 1 240 ? 28.584 16.153 -2.429 1.00 36.12 240 GLU A O 1
ATOM 1898 N N . GLU A 1 241 ? 28.505 16.004 -4.654 1.00 36.47 241 GLU A N 1
ATOM 1899 C CA . GLU A 1 241 ? 29.932 15.698 -4.821 1.00 36.47 241 GLU A CA 1
ATOM 1900 C C . GLU A 1 241 ? 30.576 16.679 -5.806 1.00 36.47 241 GLU A C 1
ATOM 1902 O O . GLU A 1 241 ? 30.793 16.339 -6.967 1.00 36.47 241 GLU A O 1
ATOM 1907 N N . LEU A 1 242 ? 30.852 17.905 -5.344 1.00 32.94 242 LEU A N 1
ATOM 1908 C CA . LEU A 1 242 ? 31.832 18.842 -5.920 1.00 32.94 242 LEU A CA 1
ATOM 1909 C C . LEU A 1 242 ? 32.316 19.831 -4.852 1.00 32.94 242 LEU A C 1
ATOM 1911 O O . LEU A 1 242 ? 31.460 20.515 -4.248 1.00 32.94 242 LEU A O 1
#

Organism: Ceratitis capitata (NCBI:txid7213)

Foldseek 3Di:
DPCCPPPLVCLLAPNPPLVSNLVSLLVLLVQLAVHVVSLVVCVVVVVLVSLLVQLQPDLDQSSLQSSLSNNLSSPPLPLVSCQVNLVPSNVLSLLNNLVHPYDLVSVLSSLLSLLNLLVVLVVLQVCCVVDPDVPSNVSSVPRPSLVSCVVNCVLVSLQCSLLVCLVVCLVPLVSLQSSLSSCVSCCVSRLVPQLPDVSSVVSLVVQLVVLCPDPDPSSPVSSVSSVVSSCSSHVVVVPPPD